Protein AF-A0A7C6KUW9-F1 (afdb_monomer)

Mean predicted aligned error: 9.8 Å

pLDDT: mean 92.86, std 5.26, range [52.75, 97.5]

Nearest PDB structures (foldseek):
  3ja6-assembly1_I  TM=8.830E-01  e=5.308E-09  Escherichia coli
  3ja6-assembly1_H  TM=8.093E-01  e=3.994E-08  Escherichia coli
  3g67-assembly1_A  TM=8.740E-01  e=1.241E-06  Thermotoga maritima
  3g6b-assembly1_A  TM=8.488E-01  e=3.694E-06  Thermotoga maritima
  3zx6-assembly1_A  TM=5.359E-01  e=2.288E-07  Archaeoglobus fulgidus DSM 4304

Secondary structure (DSSP, 8-state):
-HHHHHHHHHHHHHHHHHHHHHHHHHHHHHHHHHHHHHHHHHHHHHHHHHHHHHHHHHHHHHHHHHHHHHHHHHHHHHHHHHHHHHHHHHHHHHHHTGGGGHHHHHHHHHHHHHHHHHHHHHHHHHHHHHHHHHHHHHHHHHHHHHHHHHHHHHHHHHHHHHHHHHHHHHHHHHHHHHHHHHHHHHHHHHHHHHHHHHHHHHHHHHHHHHHHHHHHHHHHHHHHHHHHHHHHHHHHHHHHHHHHHHHHHHS--

Foldseek 3Di:
DVLVVLLVVLVVLLVVLVVLLVVLVVLLVVLVVLLVVLVVVVVVLVVVVVVLVVVVVVLVVVVVVLVVVLVVLVVQLVVLVVQLVVLVVQLVVLVVVPPVSVVSNVVSVVSNVVSVVSNVVSVVSVVVSVVVVVVSVVVVVVSVVVVVVSVVVVVVSVVSSVVSVVSNVVSVVSNVVSVVSNVVSVVSNVVSVVVVVVVVVVVVVVVVVVVVVVVVVVVVVVVVVVVVVVVVVVVVVVVVVVVVVVVVVVVPD

Radius of gyration: 61.59 Å; Cα contacts (8 Å, |Δi|>4): 114; chains: 1; bounding box: 142×28×181 Å

Sequence (253 aa):
QLMEQMAVTINQVASNANNVAQIASAASSMSEKGVETLEELNESIVQNNKSVANVSSALDVLINDAKQIGEFVDAVTNIAGQTNLLALNAAIEAARAGEQGRGFAVVADEVRKLAENSAEAAVQISNLLAKINKGVDDVLAEMAKTDEAVRLQGEAIKNTEAAFRDISQGIEKINQEIQEVSAAAQEMAASAEEVVKASENIATISQQTAAGTEEVSATAEEQTASVETIAQAAKSLAKLAEELNAAVNQFKL

Solvent-accessible surface area (backbone atoms only — not comparable to full-atom values): 12850 Å² total; per-residue (Å²): 105,74,67,58,52,47,54,53,49,37,52,48,52,38,52,49,33,52,53,52,47,51,52,39,52,53,49,44,55,52,38,54,52,52,48,54,55,48,51,56,49,51,53,50,48,55,54,47,54,52,50,54,52,52,52,51,55,52,47,54,50,50,53,52,51,52,51,53,52,50,56,52,36,53,51,48,33,51,49,19,53,51,45,27,54,52,18,49,54,44,29,52,52,16,60,70,52,45,86,83,15,53,71,52,28,55,53,18,52,51,47,25,50,52,17,51,53,46,33,51,51,31,52,54,50,51,55,49,48,54,52,50,53,51,54,49,54,55,49,54,56,52,47,55,53,48,53,54,51,53,53,52,49,54,53,52,48,53,55,48,52,52,50,42,51,53,48,47,54,51,38,53,51,50,49,52,54,36,52,51,52,40,50,51,30,53,51,52,50,55,53,48,54,52,51,52,54,52,52,54,49,51,51,53,52,51,52,53,49,51,53,51,51,52,53,52,50,54,51,53,51,54,50,50,55,48,50,54,52,51,52,52,51,52,53,50,51,51,50,51,51,51,51,50,52,56,56,55,55,75,71,60,128

Structure (mmCIF, N/CA/C/O backbone):
data_AF-A0A7C6KUW9-F1
#
_entry.id   AF-A0A7C6KUW9-F1
#
loop_
_atom_site.group_PDB
_atom_site.id
_atom_site.type_symbol
_atom_site.label_atom_id
_atom_site.label_alt_id
_atom_site.label_comp_id
_atom_site.label_asym_id
_atom_site.label_entity_id
_atom_site.label_seq_id
_atom_site.pdbx_PDB_ins_code
_atom_site.Cartn_x
_atom_site.Cartn_y
_atom_site.Cartn_z
_atom_site.occupan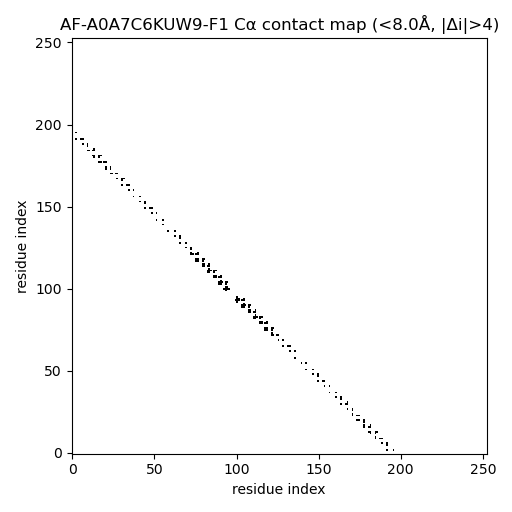cy
_atom_site.B_iso_or_equiv
_atom_site.auth_seq_id
_atom_site.auth_comp_id
_atom_site.auth_asym_id
_atom_site.auth_atom_id
_atom_site.pdbx_PDB_model_num
ATOM 1 N N . GLN A 1 1 ? -25.894 -14.147 41.499 1.00 66.88 1 GLN A N 1
ATOM 2 C CA . GLN A 1 1 ? -26.084 -14.633 40.112 1.00 66.88 1 GLN A CA 1
ATOM 3 C C . GLN A 1 1 ? -26.248 -13.504 39.096 1.00 66.88 1 GLN A C 1
ATOM 5 O O . GLN A 1 1 ? -25.270 -13.245 38.416 1.00 66.88 1 GLN A O 1
ATOM 10 N N . LEU A 1 2 ? -27.382 -12.789 38.992 1.00 78.06 2 LEU A N 1
ATOM 11 C CA . LEU A 1 2 ? -27.536 -11.735 37.961 1.00 78.06 2 LEU A CA 1
ATOM 12 C C . LEU A 1 2 ? -26.508 -10.590 38.088 1.00 78.06 2 LEU A C 1
ATOM 14 O O . LEU A 1 2 ? -25.923 -10.188 37.090 1.00 78.06 2 LEU A O 1
ATOM 18 N N . MET A 1 3 ? -26.225 -10.123 39.310 1.00 76.88 3 MET A N 1
ATOM 19 C CA . MET A 1 3 ? -25.233 -9.058 39.552 1.00 76.88 3 MET A CA 1
ATOM 20 C C . MET A 1 3 ? -23.791 -9.494 39.261 1.00 76.88 3 MET A C 1
ATOM 22 O O . MET A 1 3 ? -23.032 -8.758 38.642 1.00 76.88 3 MET A O 1
ATOM 26 N N . GLU A 1 4 ? -23.429 -10.721 39.640 1.00 77.31 4 GLU A N 1
ATOM 27 C CA . GLU A 1 4 ? -22.146 -11.341 39.269 1.00 77.31 4 GLU A CA 1
ATOM 28 C C . GLU A 1 4 ? -21.985 -11.430 37.751 1.00 77.31 4 GLU A C 1
ATOM 30 O O . GLU A 1 4 ? -20.939 -11.095 37.204 1.00 77.31 4 GLU A O 1
ATOM 35 N N . GLN A 1 5 ? -23.047 -11.837 37.058 1.00 86.19 5 GLN A N 1
ATOM 36 C CA . GLN A 1 5 ? -23.052 -11.953 35.607 1.00 86.19 5 GLN A CA 1
ATOM 37 C C . GLN A 1 5 ? -22.936 -10.579 34.926 1.00 86.19 5 GLN A C 1
ATOM 39 O O . GLN A 1 5 ? -22.265 -10.456 33.900 1.00 86.19 5 GLN A O 1
ATOM 44 N N . MET A 1 6 ? -23.518 -9.535 35.522 1.00 87.31 6 MET A N 1
ATOM 45 C CA . MET A 1 6 ? -23.373 -8.152 35.066 1.00 87.31 6 MET A CA 1
ATOM 46 C C . MET A 1 6 ? -21.929 -7.659 35.213 1.00 87.31 6 MET A C 1
ATOM 48 O O . MET A 1 6 ? -21.365 -7.156 34.245 1.00 87.31 6 MET A O 1
ATOM 52 N N . ALA A 1 7 ? -21.291 -7.893 36.364 1.00 84.94 7 ALA A N 1
ATOM 53 C CA . ALA A 1 7 ? -19.887 -7.539 36.586 1.00 84.94 7 ALA A CA 1
ATOM 54 C C . ALA A 1 7 ? -18.940 -8.256 35.605 1.00 84.94 7 ALA A C 1
ATOM 56 O O . ALA A 1 7 ? -18.039 -7.637 35.037 1.00 84.94 7 ALA A O 1
ATOM 57 N N . VAL A 1 8 ? -19.172 -9.548 35.343 1.00 89.88 8 VAL A N 1
ATOM 58 C CA . VAL A 1 8 ? -18.419 -10.310 34.329 1.00 89.88 8 VAL A CA 1
ATOM 59 C C . VAL A 1 8 ? -18.601 -9.701 32.938 1.00 89.88 8 VAL A C 1
ATOM 61 O O . VAL A 1 8 ? -17.625 -9.522 32.213 1.00 89.88 8 VAL A O 1
ATOM 64 N N . THR A 1 9 ? -19.832 -9.338 32.574 1.00 93.00 9 THR A N 1
ATOM 65 C CA . THR A 1 9 ? -20.132 -8.756 31.257 1.00 93.00 9 THR A CA 1
ATOM 66 C C . THR A 1 9 ? -19.481 -7.382 31.086 1.00 93.00 9 THR A C 1
ATOM 68 O O . THR A 1 9 ? -18.897 -7.116 30.039 1.00 93.00 9 THR A O 1
ATOM 71 N N . ILE A 1 10 ? -19.508 -6.532 32.115 1.00 92.44 10 ILE A N 1
ATOM 72 C CA . ILE A 1 10 ? -18.862 -5.210 32.096 1.00 92.44 10 ILE A CA 1
ATOM 73 C C . ILE A 1 10 ? -17.345 -5.346 31.923 1.00 92.44 10 ILE A C 1
ATOM 75 O O . ILE A 1 10 ? -16.758 -4.684 31.066 1.00 92.44 10 ILE A O 1
ATOM 79 N N . ASN A 1 11 ? -16.715 -6.264 32.663 1.00 89.25 11 ASN A N 1
ATOM 80 C CA . ASN A 1 11 ? -15.289 -6.556 32.502 1.00 89.25 11 ASN A CA 1
ATOM 81 C C . ASN A 1 11 ? -14.963 -7.078 31.096 1.00 89.25 11 ASN A C 1
ATOM 83 O O . ASN A 1 11 ? -13.941 -6.702 30.520 1.00 89.25 11 ASN A O 1
ATOM 87 N N . GLN A 1 12 ? -15.842 -7.898 30.513 1.00 94.06 12 GLN A N 1
ATOM 88 C CA . GLN A 1 12 ? -15.681 -8.367 29.139 1.00 94.06 12 GLN A CA 1
ATOM 89 C C . GLN A 1 12 ? -15.774 -7.216 28.128 1.00 94.06 12 GLN A C 1
ATOM 91 O O . GLN A 1 12 ? -14.972 -7.167 27.198 1.00 94.06 12 GLN A O 1
ATOM 96 N N . VAL A 1 13 ? -16.707 -6.274 28.308 1.00 94.94 13 VAL A N 1
ATOM 97 C CA . VAL A 1 13 ? -16.827 -5.078 27.454 1.00 94.94 13 VAL A CA 1
ATOM 98 C C . VAL A 1 13 ? -15.565 -4.220 27.545 1.00 94.94 13 VAL A C 1
ATOM 100 O O . VAL A 1 13 ? -15.007 -3.865 26.509 1.00 94.94 13 VAL A O 1
ATOM 103 N N . ALA A 1 14 ? -15.060 -3.958 28.753 1.00 90.81 14 ALA A N 1
ATOM 104 C CA . ALA A 1 14 ? -13.826 -3.196 28.952 1.00 90.81 14 ALA A CA 1
ATOM 105 C C . ALA A 1 14 ? -12.600 -3.895 28.333 1.00 90.81 14 ALA A C 1
ATOM 107 O O . ALA A 1 14 ? -11.779 -3.261 27.669 1.00 90.81 14 ALA A O 1
ATOM 108 N N . SER A 1 15 ? -12.492 -5.219 28.493 1.00 93.56 15 SER A N 1
ATOM 109 C CA . SER A 1 15 ? -11.424 -6.008 27.869 1.00 93.56 15 SER A CA 1
ATOM 110 C C . SER A 1 15 ? -11.510 -5.976 26.343 1.00 93.56 15 SER A C 1
ATOM 112 O O . SER A 1 15 ? -10.489 -5.790 25.681 1.00 93.56 15 SER A O 1
ATOM 114 N N . ASN A 1 16 ? -12.714 -6.103 25.780 1.00 94.94 16 ASN A N 1
ATOM 115 C CA . ASN A 1 16 ? -12.928 -6.006 24.341 1.00 94.94 16 ASN A CA 1
ATOM 116 C C . ASN A 1 16 ? -12.545 -4.616 23.822 1.00 94.94 16 ASN A C 1
ATOM 118 O O . ASN A 1 16 ? -11.826 -4.535 22.833 1.00 94.94 16 ASN A O 1
ATOM 122 N N . ALA A 1 17 ? -12.952 -3.541 24.502 1.00 94.31 17 ALA A N 1
ATOM 123 C CA . ALA A 1 17 ? -12.588 -2.173 24.137 1.00 94.31 17 ALA A CA 1
ATOM 124 C C . ALA A 1 17 ? -11.062 -1.988 24.080 1.00 94.31 17 ALA A C 1
ATOM 126 O O . ALA A 1 17 ? -10.539 -1.474 23.093 1.00 94.31 17 ALA A O 1
ATOM 127 N N . ASN A 1 18 ? -10.334 -2.505 25.076 1.00 92.31 18 ASN A N 1
ATOM 128 C CA . ASN A 1 18 ? -8.871 -2.465 25.091 1.00 92.31 18 ASN A CA 1
ATOM 129 C C . ASN A 1 18 ? -8.247 -3.261 23.927 1.00 92.31 18 ASN A C 1
ATOM 131 O O . ASN A 1 18 ? -7.318 -2.789 23.273 1.00 92.31 18 ASN A O 1
ATOM 135 N N . ASN A 1 19 ? -8.793 -4.439 23.604 1.00 95.81 19 ASN A N 1
ATOM 136 C CA . ASN A 1 19 ? -8.337 -5.225 22.453 1.00 95.81 19 ASN A CA 1
ATOM 137 C C . ASN A 1 19 ? -8.548 -4.473 21.130 1.00 95.81 19 ASN A C 1
ATOM 139 O O . ASN A 1 19 ? -7.648 -4.451 20.290 1.00 95.81 19 ASN A O 1
ATOM 143 N N . VAL A 1 20 ? -9.706 -3.826 20.939 1.00 96.00 20 VAL A N 1
ATOM 144 C CA . VAL A 1 20 ? -9.935 -3.003 19.741 1.00 96.00 20 VAL A CA 1
ATOM 145 C C . VAL A 1 20 ? -8.968 -1.814 19.717 1.00 96.00 20 VAL A C 1
ATOM 147 O O . VAL A 1 20 ? -8.443 -1.505 18.652 1.00 96.00 20 VAL A O 1
ATOM 150 N N . ALA A 1 21 ? -8.645 -1.206 20.866 1.00 93.69 21 ALA A N 1
ATOM 151 C CA . ALA A 1 21 ? -7.693 -0.091 20.941 1.00 93.69 21 ALA A CA 1
ATOM 152 C C . ALA A 1 21 ? -6.297 -0.503 20.451 1.00 93.69 21 ALA A C 1
ATOM 154 O O . ALA A 1 21 ? -5.653 0.210 19.681 1.00 93.69 21 ALA A O 1
ATOM 155 N N . GLN A 1 22 ? -5.841 -1.692 20.857 1.00 95.06 22 GLN A N 1
ATOM 156 C CA . GLN A 1 22 ? -4.567 -2.252 20.404 1.00 95.06 22 GLN A CA 1
ATOM 157 C C . GLN A 1 22 ? -4.568 -2.527 18.896 1.00 95.06 22 GLN A C 1
ATOM 159 O O . GLN A 1 22 ? -3.597 -2.201 18.213 1.00 95.06 22 GLN A O 1
ATOM 164 N N . ILE A 1 23 ? -5.660 -3.086 18.365 1.00 96.00 23 ILE A N 1
ATOM 165 C CA . ILE A 1 23 ? -5.814 -3.331 16.924 1.00 96.00 23 ILE A CA 1
ATOM 166 C C . ILE A 1 23 ? -5.817 -2.008 16.149 1.00 96.00 23 ILE A C 1
ATOM 168 O O . ILE A 1 23 ? -5.135 -1.901 15.132 1.00 96.00 23 ILE A O 1
ATOM 172 N N . ALA A 1 24 ? -6.534 -0.993 16.634 1.00 95.88 24 ALA A N 1
ATOM 173 C CA . ALA A 1 24 ? -6.585 0.333 16.027 1.00 95.88 24 ALA A CA 1
ATOM 174 C C . ALA A 1 24 ? -5.205 1.011 16.027 1.00 95.88 24 ALA A C 1
ATOM 176 O O . ALA A 1 24 ? -4.785 1.553 15.008 1.00 95.88 24 ALA A O 1
ATOM 177 N N . SER A 1 25 ? -4.449 0.910 17.124 1.00 93.75 25 SER A N 1
ATOM 178 C CA . SER A 1 25 ? -3.071 1.413 17.201 1.00 93.75 25 SER A CA 1
ATOM 179 C C . SER A 1 25 ? -2.137 0.706 16.209 1.00 93.75 25 SER A C 1
ATOM 181 O O . SER A 1 25 ? -1.395 1.368 15.482 1.00 93.75 25 SER A O 1
ATOM 183 N N . ALA A 1 26 ? -2.219 -0.625 16.104 1.00 96.00 26 ALA A N 1
ATOM 184 C CA . ALA A 1 26 ? -1.449 -1.385 15.121 1.00 96.00 26 ALA A CA 1
ATOM 185 C C . ALA A 1 26 ? -1.831 -1.016 13.675 1.00 96.00 26 ALA A C 1
ATOM 187 O O . ALA A 1 26 ? -0.955 -0.861 12.824 1.00 96.00 26 ALA A O 1
ATOM 188 N N . ALA A 1 27 ? -3.126 -0.830 13.402 1.00 95.75 27 ALA A N 1
ATOM 189 C CA . ALA A 1 27 ? -3.614 -0.366 12.108 1.00 95.75 27 ALA A CA 1
ATOM 190 C C . ALA A 1 27 ? -3.107 1.048 11.781 1.00 95.75 27 ALA A C 1
ATOM 192 O O . ALA A 1 27 ? -2.735 1.298 10.637 1.00 95.75 27 ALA A O 1
ATOM 193 N N . SER A 1 28 ? -3.024 1.944 12.774 1.00 95.00 28 SER A N 1
ATOM 194 C CA . SER A 1 28 ? -2.478 3.300 12.607 1.00 95.00 28 SER A CA 1
ATOM 195 C C . SER A 1 28 ? -1.023 3.250 12.160 1.00 95.00 28 SER A C 1
ATOM 197 O O . SER A 1 28 ? -0.666 3.850 11.152 1.00 95.00 28 SER A O 1
ATOM 199 N N . SER A 1 29 ? -0.198 2.460 12.854 1.00 95.50 29 SER A N 1
ATOM 200 C CA . SER A 1 29 ? 1.217 2.294 12.507 1.00 95.50 29 SER A CA 1
ATOM 201 C C . SER A 1 29 ? 1.404 1.667 11.120 1.00 95.50 29 SER A C 1
ATOM 203 O O . SER A 1 29 ? 2.292 2.066 10.368 1.00 95.50 29 SER A O 1
ATOM 205 N N . MET A 1 30 ? 0.544 0.715 10.742 1.00 95.00 30 MET A N 1
ATOM 206 C CA . MET A 1 30 ? 0.555 0.139 9.395 1.00 95.00 30 MET A CA 1
ATOM 207 C C . MET A 1 30 ? 0.168 1.172 8.327 1.00 95.00 30 MET A C 1
ATOM 209 O O . MET A 1 30 ? 0.765 1.185 7.254 1.00 95.00 30 MET A O 1
ATOM 213 N N . SER A 1 31 ? -0.810 2.035 8.621 1.00 95.12 31 SER A N 1
ATOM 214 C CA . SER A 1 31 ? -1.240 3.123 7.736 1.00 95.12 31 SER A CA 1
ATOM 215 C C . SER A 1 31 ? -0.117 4.140 7.521 1.00 95.12 31 SER A C 1
ATOM 217 O O . SER A 1 31 ? 0.205 4.464 6.382 1.00 95.12 31 SER A O 1
ATOM 219 N N . GLU A 1 32 ? 0.549 4.567 8.599 1.00 93.06 32 GLU A N 1
ATOM 220 C CA . GLU A 1 32 ? 1.713 5.466 8.548 1.00 93.06 32 GLU A CA 1
ATOM 221 C C . GLU A 1 32 ? 2.845 4.884 7.701 1.00 93.06 32 GLU A C 1
ATOM 223 O O . GLU A 1 32 ? 3.353 5.552 6.803 1.00 93.06 32 GLU A O 1
ATOM 228 N N . LYS A 1 33 ? 3.183 3.609 7.918 1.00 95.06 33 LYS A N 1
ATOM 229 C CA . LYS A 1 33 ? 4.183 2.917 7.100 1.00 95.06 33 LYS A CA 1
ATOM 230 C C . LYS A 1 33 ? 3.753 2.808 5.634 1.00 95.06 33 LYS A C 1
ATOM 232 O O . LYS A 1 33 ? 4.585 2.900 4.738 1.00 95.06 33 LYS A O 1
ATOM 237 N N . GLY A 1 34 ? 2.458 2.623 5.378 1.00 95.00 34 GLY A N 1
ATOM 238 C CA . GLY A 1 34 ? 1.893 2.657 4.030 1.00 95.00 34 GLY A CA 1
ATOM 239 C C . GLY A 1 34 ? 2.139 3.998 3.339 1.00 95.00 34 GLY A C 1
ATOM 240 O O . GLY A 1 34 ? 2.607 4.018 2.202 1.00 95.00 34 GLY A O 1
ATOM 241 N N . VAL A 1 35 ? 1.908 5.110 4.040 1.00 93.50 35 VAL A N 1
ATOM 242 C CA . VAL A 1 35 ? 2.186 6.463 3.530 1.00 93.50 35 VAL A CA 1
ATOM 243 C C . VAL A 1 35 ? 3.679 6.662 3.255 1.00 93.50 35 VAL A C 1
ATOM 245 O O . VAL A 1 35 ? 4.021 7.095 2.160 1.00 93.50 35 VAL A O 1
ATOM 248 N N . GLU A 1 36 ? 4.564 6.263 4.172 1.00 94.62 36 GLU A N 1
ATOM 249 C CA . GLU A 1 36 ? 6.024 6.336 3.975 1.00 94.62 36 GLU A CA 1
ATOM 250 C C . GLU A 1 36 ? 6.462 5.586 2.702 1.00 94.62 36 GLU A C 1
ATOM 252 O O . GLU A 1 36 ? 7.170 6.129 1.856 1.00 94.62 36 GLU A O 1
ATOM 257 N N . THR A 1 37 ? 5.954 4.367 2.484 1.00 94.88 37 THR A N 1
ATOM 258 C CA . THR A 1 37 ? 6.275 3.608 1.260 1.00 94.88 37 THR A CA 1
ATOM 259 C C . THR A 1 37 ? 5.739 4.255 -0.021 1.00 94.88 37 THR A C 1
ATOM 261 O O . THR A 1 37 ? 6.316 4.071 -1.094 1.00 94.88 37 THR A O 1
ATOM 264 N N . LEU A 1 38 ? 4.644 5.022 0.056 1.00 94.44 38 LEU A N 1
ATOM 265 C CA . LEU A 1 38 ? 4.135 5.785 -1.087 1.00 94.44 38 LEU A CA 1
ATOM 266 C C . LEU A 1 38 ? 5.009 7.004 -1.392 1.00 94.44 38 LEU A C 1
ATOM 268 O O . LEU A 1 38 ? 5.169 7.340 -2.567 1.00 94.44 38 LEU A O 1
ATOM 272 N N . GLU A 1 39 ? 5.594 7.637 -0.376 1.00 92.00 39 GLU A N 1
ATOM 273 C CA . GLU A 1 39 ? 6.559 8.725 -0.559 1.00 92.00 39 GLU A CA 1
ATOM 274 C C . GLU A 1 39 ? 7.814 8.222 -1.287 1.00 92.00 39 GLU A C 1
ATOM 276 O O . GLU A 1 39 ? 8.188 8.790 -2.317 1.00 92.00 39 GLU A O 1
ATOM 281 N N . GLU A 1 40 ? 8.386 7.091 -0.857 1.00 94.62 40 GLU A N 1
ATOM 282 C CA . GLU A 1 40 ? 9.514 6.433 -1.543 1.00 94.62 40 GLU A CA 1
ATOM 283 C C . GLU A 1 40 ? 9.179 6.068 -3.001 1.00 94.62 40 GLU A C 1
ATOM 285 O O . GLU A 1 40 ? 9.993 6.214 -3.926 1.00 94.62 40 GLU A O 1
ATOM 290 N N . LEU A 1 41 ? 7.952 5.596 -3.240 1.00 93.94 41 LEU A N 1
ATOM 291 C CA . LEU A 1 41 ? 7.491 5.258 -4.582 1.00 93.94 41 LEU A CA 1
ATOM 292 C C . LEU A 1 41 ? 7.329 6.511 -5.457 1.00 93.94 41 LEU A C 1
ATOM 294 O O . LEU A 1 41 ? 7.662 6.483 -6.645 1.00 93.94 41 LEU A O 1
ATOM 298 N N . ASN A 1 42 ? 6.868 7.622 -4.884 1.00 91.62 42 ASN A N 1
ATOM 299 C CA . ASN A 1 42 ? 6.765 8.898 -5.582 1.00 91.62 42 ASN A CA 1
ATOM 300 C C . ASN A 1 42 ? 8.152 9.445 -5.965 1.00 91.62 42 ASN A C 1
ATOM 302 O O . ASN A 1 42 ? 8.347 9.892 -7.098 1.00 91.62 42 ASN A O 1
ATOM 306 N N . GLU A 1 43 ? 9.148 9.336 -5.080 1.00 93.56 43 GLU A N 1
ATOM 307 C CA . GLU A 1 43 ? 10.545 9.654 -5.411 1.00 93.56 43 GLU A CA 1
ATOM 308 C C . GLU A 1 43 ? 11.074 8.780 -6.557 1.00 93.56 43 GLU A C 1
ATOM 310 O O . GLU A 1 43 ? 11.701 9.278 -7.500 1.00 93.56 43 GLU A O 1
ATOM 315 N N . SER A 1 44 ? 10.757 7.483 -6.528 1.00 93.38 44 SER A N 1
ATOM 316 C CA . SER A 1 44 ? 11.128 6.541 -7.588 1.00 93.38 44 SER A CA 1
ATOM 317 C C . SER A 1 44 ? 10.509 6.915 -8.939 1.00 93.38 44 SER A C 1
ATOM 319 O O . SER A 1 44 ? 11.186 6.835 -9.965 1.00 93.38 44 SER A O 1
ATOM 321 N N . ILE A 1 45 ? 9.260 7.393 -8.961 1.00 92.06 45 ILE A N 1
ATOM 322 C CA . ILE A 1 45 ? 8.615 7.920 -10.175 1.00 92.06 45 ILE A CA 1
ATOM 323 C C . ILE A 1 45 ? 9.337 9.158 -10.701 1.00 92.06 45 ILE A C 1
ATOM 325 O O . ILE A 1 45 ? 9.595 9.254 -11.902 1.00 92.06 45 ILE A O 1
ATOM 329 N N . VAL A 1 46 ? 9.684 10.105 -9.827 1.00 91.88 46 VAL A N 1
ATOM 330 C CA . VAL A 1 46 ? 10.421 11.316 -10.224 1.00 91.88 46 VAL A CA 1
ATOM 331 C C . VAL A 1 46 ? 11.759 10.938 -10.861 1.00 91.88 46 VAL A C 1
ATOM 333 O O . VAL A 1 46 ? 12.126 11.471 -11.914 1.00 91.88 46 VAL A O 1
ATOM 336 N N . GLN A 1 47 ? 12.463 9.971 -10.277 1.00 93.75 47 GLN A N 1
ATOM 337 C CA . GLN A 1 47 ? 13.721 9.471 -10.820 1.00 93.75 47 GLN A CA 1
ATOM 338 C C . GLN A 1 47 ? 13.534 8.710 -12.143 1.00 93.75 47 GLN A C 1
ATOM 340 O O . GLN A 1 47 ? 14.374 8.821 -13.045 1.00 93.75 47 GLN A O 1
ATOM 345 N N . ASN A 1 48 ? 12.431 7.975 -12.297 1.00 91.75 48 ASN A N 1
ATOM 346 C CA . ASN A 1 48 ? 12.094 7.292 -13.543 1.00 91.75 48 ASN A CA 1
ATOM 347 C C . ASN A 1 48 ? 11.824 8.302 -14.671 1.00 91.75 48 ASN A C 1
ATOM 349 O O . ASN A 1 48 ? 12.459 8.226 -15.719 1.00 91.75 48 ASN A O 1
ATOM 353 N N . ASN A 1 49 ? 11.017 9.336 -14.413 1.00 90.25 49 ASN A N 1
ATOM 354 C CA . ASN A 1 49 ? 10.780 10.434 -15.359 1.00 90.25 49 ASN A CA 1
ATOM 355 C C . ASN A 1 49 ? 12.085 11.100 -15.815 1.00 90.25 49 ASN A C 1
ATOM 357 O O . ASN A 1 49 ? 12.291 11.351 -17.002 1.00 90.25 49 ASN A O 1
ATOM 361 N N . LYS A 1 50 ? 13.014 11.339 -14.882 1.00 92.69 50 LYS A N 1
ATOM 362 C CA . LYS A 1 50 ? 14.340 11.875 -15.212 1.00 92.69 50 LYS A CA 1
ATOM 363 C C . LYS A 1 50 ? 15.149 10.919 -16.093 1.00 92.69 50 LYS A C 1
ATOM 365 O O . LYS A 1 50 ? 15.848 11.362 -17.001 1.00 92.69 50 LYS A O 1
ATOM 370 N N . SER A 1 51 ? 15.060 9.618 -15.836 1.00 92.19 51 SER A N 1
ATOM 371 C CA . SER A 1 51 ? 15.749 8.594 -16.626 1.00 92.19 51 SER A CA 1
ATOM 372 C C . SER A 1 51 ? 15.189 8.516 -18.046 1.00 92.19 51 SER A C 1
ATOM 374 O O . SER A 1 51 ? 15.967 8.527 -18.996 1.00 92.19 51 SER A O 1
ATOM 376 N N . VAL A 1 52 ? 13.862 8.543 -18.201 1.00 90.25 52 VAL A N 1
ATOM 377 C CA . VAL A 1 52 ? 13.183 8.623 -19.505 1.00 90.25 52 VAL A CA 1
ATOM 378 C C . VAL A 1 52 ? 13.624 9.879 -20.263 1.00 90.25 52 VAL A C 1
ATOM 380 O O . VAL A 1 52 ? 14.055 9.779 -21.409 1.00 90.25 52 VAL A O 1
ATOM 383 N N . ALA A 1 53 ? 13.635 11.048 -19.617 1.00 90.69 53 ALA A N 1
ATOM 384 C CA . ALA A 1 53 ? 14.096 12.289 -20.243 1.00 90.69 53 ALA A CA 1
ATOM 385 C C . ALA A 1 53 ? 15.560 12.211 -20.722 1.00 90.69 53 ALA A C 1
ATOM 387 O O . ALA A 1 53 ? 15.883 12.657 -21.825 1.00 90.69 53 ALA A O 1
ATOM 388 N N . ASN A 1 54 ? 16.446 11.597 -19.930 1.00 93.75 54 ASN A N 1
ATOM 389 C CA . ASN A 1 54 ? 17.846 11.401 -20.313 1.00 93.75 54 ASN A CA 1
ATOM 390 C C . ASN A 1 54 ? 17.992 10.475 -21.529 1.00 93.75 54 ASN A C 1
ATOM 392 O O . ASN A 1 54 ? 18.793 10.764 -22.418 1.00 93.75 54 ASN A O 1
ATOM 396 N N . VAL A 1 55 ? 17.225 9.379 -21.585 1.00 93.81 55 VAL A N 1
ATOM 397 C CA . VAL A 1 55 ? 17.225 8.475 -22.748 1.00 93.81 55 VAL A CA 1
ATOM 398 C C . VAL A 1 55 ? 16.729 9.214 -23.990 1.00 93.81 55 VAL A C 1
ATOM 400 O O . VAL A 1 55 ? 17.348 9.092 -25.043 1.00 93.81 55 VAL A O 1
ATOM 403 N N . SER A 1 56 ? 15.691 10.046 -23.862 1.00 91.44 56 SER A N 1
ATOM 404 C CA . SER A 1 56 ? 15.154 10.833 -24.981 1.00 91.44 56 SER A CA 1
ATOM 405 C C . SER A 1 56 ? 16.221 11.764 -25.546 1.00 91.44 56 SER A C 1
ATOM 407 O O . SER A 1 56 ? 16.463 11.776 -26.748 1.00 91.44 56 SER A O 1
ATOM 409 N N . SER A 1 57 ? 16.929 12.482 -24.669 1.00 93.50 57 SER A N 1
ATOM 410 C CA . SER A 1 57 ? 18.011 13.375 -25.084 1.00 93.50 57 SER A CA 1
ATOM 411 C C . SER A 1 57 ? 19.170 12.623 -25.750 1.00 93.50 57 SER A C 1
ATOM 413 O O . SER A 1 57 ? 19.753 13.131 -26.706 1.00 93.50 57 SER A O 1
ATOM 415 N N . ALA A 1 58 ? 19.507 11.419 -25.279 1.00 94.81 58 ALA A N 1
ATOM 416 C CA . ALA A 1 58 ? 20.541 10.595 -25.902 1.00 94.81 58 ALA A CA 1
ATOM 417 C C . ALA A 1 58 ? 20.126 10.102 -27.300 1.00 94.81 58 ALA A C 1
ATOM 419 O O . ALA A 1 58 ? 20.958 10.060 -28.208 1.00 94.81 58 ALA A O 1
ATOM 420 N N . LEU A 1 59 ? 18.846 9.767 -27.492 1.00 94.25 59 LEU 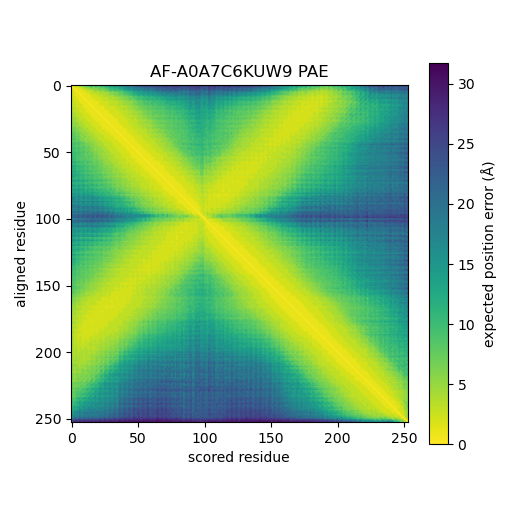A N 1
ATOM 421 C CA . LEU A 1 59 ? 18.308 9.400 -28.803 1.00 94.25 59 LEU A CA 1
ATOM 422 C C . LEU A 1 59 ? 18.308 10.586 -29.768 1.00 94.25 59 LEU A C 1
ATOM 424 O O . LEU A 1 59 ? 18.694 10.407 -30.918 1.00 94.25 59 LEU A O 1
ATOM 428 N N . ASP A 1 60 ? 17.977 11.794 -29.308 1.00 92.44 60 ASP A N 1
ATOM 429 C CA . ASP A 1 60 ? 18.051 13.000 -30.144 1.00 92.44 60 ASP A CA 1
ATOM 430 C C . ASP A 1 60 ? 19.472 13.241 -30.675 1.00 92.44 60 ASP A C 1
ATOM 432 O O . ASP A 1 60 ? 19.662 13.594 -31.842 1.00 92.44 60 ASP A O 1
ATOM 436 N N . VAL A 1 61 ? 20.494 13.021 -29.841 1.00 95.19 61 VAL A N 1
ATOM 437 C CA . VAL A 1 61 ? 21.898 13.084 -30.278 1.00 95.19 61 VAL A CA 1
ATOM 438 C C . VAL A 1 61 ? 22.181 12.004 -31.323 1.00 95.19 61 VAL A C 1
ATOM 440 O O . VAL A 1 61 ? 22.705 12.318 -32.389 1.00 95.19 61 VAL A O 1
ATOM 443 N N . LEU A 1 62 ? 21.762 10.760 -31.076 1.00 94.62 62 LEU A N 1
ATOM 444 C CA . LEU A 1 62 ? 21.974 9.646 -32.003 1.00 94.62 62 LEU A CA 1
ATOM 445 C C . LEU A 1 62 ? 21.298 9.867 -33.368 1.00 94.62 62 LEU A C 1
ATOM 447 O O . LEU A 1 62 ? 21.880 9.528 -34.397 1.00 94.62 62 LEU A O 1
ATOM 451 N N . ILE A 1 63 ? 20.102 10.461 -33.394 1.00 93.12 63 ILE A N 1
ATOM 452 C CA . ILE A 1 63 ? 19.391 10.830 -34.630 1.00 93.12 63 ILE A CA 1
ATOM 453 C C . ILE A 1 63 ? 20.206 11.849 -35.427 1.00 93.12 63 ILE A C 1
ATOM 455 O O . ILE A 1 63 ? 20.362 11.717 -36.644 1.00 93.12 63 ILE A O 1
ATOM 459 N N . ASN A 1 64 ? 20.743 12.864 -34.749 1.00 94.19 64 ASN A N 1
ATOM 460 C CA . ASN A 1 64 ? 21.562 13.886 -35.392 1.00 94.19 64 ASN A CA 1
ATOM 461 C C . ASN A 1 64 ? 22.879 13.309 -35.927 1.00 94.19 64 ASN A C 1
ATOM 463 O O . ASN A 1 64 ? 23.251 13.613 -37.062 1.00 94.19 64 ASN A O 1
ATOM 467 N N . ASP A 1 65 ? 23.539 12.436 -35.166 1.00 94.19 65 ASP A N 1
ATOM 468 C CA . ASP A 1 65 ? 24.761 11.755 -35.601 1.00 94.19 65 ASP A CA 1
ATOM 469 C C . ASP A 1 65 ? 24.488 10.847 -36.810 1.00 94.19 65 ASP A C 1
ATOM 471 O O . ASP A 1 65 ? 25.203 10.908 -37.811 1.00 94.19 65 ASP A O 1
ATOM 475 N N . ALA A 1 66 ? 23.412 10.054 -36.778 1.00 93.56 66 ALA A N 1
ATOM 476 C CA . ALA A 1 66 ? 23.009 9.204 -37.899 1.00 93.56 66 ALA A CA 1
ATOM 477 C C . ALA A 1 66 ? 22.720 10.024 -39.166 1.00 93.56 66 ALA A C 1
ATOM 479 O O . ALA A 1 66 ? 23.100 9.618 -40.268 1.00 93.56 66 ALA A O 1
ATOM 480 N N . LYS A 1 67 ? 22.105 11.204 -39.015 1.00 93.19 67 LYS A N 1
ATOM 481 C CA . LYS A 1 67 ? 21.875 12.141 -40.120 1.00 93.19 67 LYS A CA 1
ATOM 482 C C . LYS A 1 67 ? 23.187 12.670 -40.705 1.00 93.19 67 LYS A C 1
ATOM 484 O O . LYS A 1 67 ? 23.347 12.640 -41.922 1.00 93.19 67 LYS A O 1
ATOM 489 N N . GLN A 1 68 ? 24.131 13.098 -39.865 1.00 95.44 68 GLN A N 1
ATOM 490 C CA . GLN A 1 68 ? 25.448 13.561 -40.323 1.00 95.44 68 GLN A CA 1
ATOM 491 C C . GLN A 1 68 ? 26.226 12.454 -41.047 1.00 95.44 68 GLN A C 1
ATOM 493 O O . GLN A 1 68 ? 26.831 12.699 -42.090 1.00 95.44 68 GLN A O 1
ATOM 498 N N . ILE A 1 69 ? 26.176 11.216 -40.544 1.00 94.75 69 ILE A N 1
ATOM 499 C CA . ILE A 1 69 ? 26.791 10.070 -41.230 1.00 94.75 69 ILE A CA 1
ATOM 500 C C . ILE A 1 69 ? 26.116 9.839 -42.587 1.00 94.75 69 ILE A C 1
ATOM 502 O O . ILE A 1 69 ? 26.814 9.577 -43.564 1.00 94.75 69 ILE A O 1
ATOM 506 N N . GLY A 1 70 ? 24.791 9.989 -42.679 1.00 94.62 70 GLY A N 1
ATOM 507 C CA . GLY A 1 70 ? 24.064 9.946 -43.951 1.00 94.62 70 GLY A CA 1
ATOM 508 C C . GLY A 1 70 ? 24.601 10.949 -44.976 1.00 94.62 70 GLY A C 1
ATOM 509 O O . GLY A 1 70 ? 24.915 10.564 -46.100 1.00 94.62 70 GLY A O 1
ATOM 510 N N . GLU A 1 71 ? 24.816 12.202 -44.567 1.00 95.69 71 GLU A N 1
ATOM 511 C CA . GLU A 1 71 ? 25.398 13.245 -45.427 1.00 95.69 71 GLU A CA 1
ATOM 512 C C . GLU A 1 71 ? 26.816 12.875 -45.911 1.00 95.69 71 GLU A C 1
ATOM 514 O O . GLU A 1 71 ? 27.159 13.089 -47.079 1.00 95.69 71 GLU A O 1
ATOM 519 N N . PHE A 1 72 ? 27.640 12.259 -45.054 1.00 94.50 72 PHE A N 1
ATOM 520 C CA . PHE A 1 72 ? 28.961 11.762 -45.455 1.00 94.50 72 PHE A CA 1
ATOM 521 C C . PHE A 1 72 ? 28.884 10.586 -46.432 1.00 94.50 72 PHE A C 1
ATOM 523 O O . PHE A 1 72 ? 29.665 10.531 -47.383 1.00 94.50 72 PHE A O 1
ATOM 530 N N . VAL A 1 73 ? 27.951 9.655 -46.229 1.00 96.00 73 VAL A N 1
ATOM 531 C CA . VAL A 1 73 ? 27.737 8.511 -47.127 1.00 96.00 73 VAL A CA 1
ATOM 532 C C . VAL A 1 73 ? 27.305 8.984 -48.515 1.00 96.00 73 VAL A C 1
ATOM 534 O O . VAL A 1 73 ? 27.828 8.487 -49.518 1.00 96.00 73 VAL A O 1
ATOM 537 N N . ASP A 1 74 ? 26.431 9.987 -48.591 1.00 93.88 74 ASP A N 1
ATOM 538 C CA . ASP A 1 74 ? 26.022 10.602 -49.857 1.00 93.88 74 ASP A CA 1
ATOM 539 C C . ASP A 1 74 ? 27.210 11.275 -50.561 1.00 9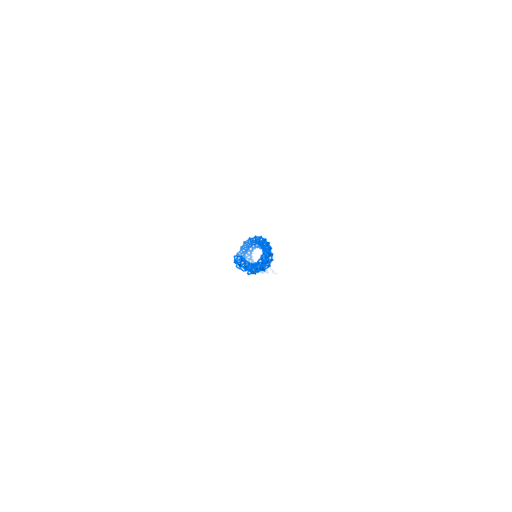3.88 74 ASP A C 1
ATOM 541 O O . ASP A 1 74 ? 27.419 11.095 -51.766 1.00 93.88 74 ASP A O 1
ATOM 545 N N . ALA A 1 75 ? 28.050 12.003 -49.817 1.00 95.94 75 ALA A N 1
ATOM 546 C CA . ALA A 1 75 ? 29.266 12.608 -50.357 1.00 95.94 75 ALA A CA 1
ATOM 547 C C . ALA A 1 75 ? 30.250 11.554 -50.898 1.00 95.94 75 ALA A C 1
ATOM 549 O O . ALA A 1 75 ? 30.753 11.700 -52.013 1.00 95.94 75 ALA A O 1
ATOM 550 N N . VAL A 1 76 ? 30.488 10.467 -50.156 1.00 94.69 76 VAL A N 1
ATOM 551 C CA . VAL A 1 76 ? 31.359 9.357 -50.584 1.00 94.69 76 VAL A CA 1
ATOM 552 C C . VAL A 1 76 ? 30.801 8.662 -51.824 1.00 94.69 76 VAL A C 1
ATOM 554 O O . VAL A 1 76 ? 31.559 8.380 -52.750 1.00 94.69 76 VAL A O 1
ATOM 557 N N . THR A 1 77 ? 29.486 8.444 -51.888 1.00 94.81 77 THR A N 1
ATOM 558 C CA . THR A 1 77 ? 28.817 7.851 -53.058 1.00 94.81 77 THR A CA 1
ATOM 559 C C . THR A 1 77 ? 29.012 8.721 -54.301 1.00 94.81 77 THR A C 1
ATOM 561 O O . THR A 1 77 ? 29.364 8.216 -55.370 1.00 94.81 77 THR A O 1
ATOM 564 N N . ASN A 1 78 ? 28.864 10.041 -54.158 1.00 95.06 78 ASN A N 1
ATOM 565 C CA . ASN A 1 78 ? 29.105 10.995 -55.240 1.00 95.06 78 ASN A CA 1
ATOM 566 C C . ASN A 1 78 ? 30.575 11.009 -55.688 1.00 95.06 78 ASN A C 1
ATOM 568 O O . ASN A 1 78 ? 30.845 10.989 -56.892 1.00 95.06 78 ASN A O 1
ATOM 572 N N . ILE A 1 79 ? 31.526 10.999 -54.745 1.00 95.38 79 ILE A N 1
ATOM 573 C CA . ILE A 1 79 ? 32.966 10.931 -55.044 1.00 95.38 79 ILE A CA 1
ATOM 574 C C . ILE A 1 79 ? 33.286 9.634 -55.788 1.00 95.38 79 ILE A C 1
ATOM 576 O O . ILE A 1 79 ? 33.907 9.686 -56.846 1.00 95.38 79 ILE A O 1
ATOM 580 N N . ALA A 1 80 ? 32.809 8.487 -55.300 1.00 95.56 80 ALA A N 1
ATOM 581 C CA . ALA A 1 80 ? 33.004 7.192 -55.944 1.00 95.56 80 ALA A CA 1
ATOM 582 C C . ALA A 1 80 ? 32.440 7.180 -57.376 1.00 95.56 80 ALA A C 1
ATOM 584 O O . ALA A 1 80 ? 33.121 6.745 -58.304 1.00 95.56 80 ALA A O 1
ATOM 585 N N . GLY A 1 81 ? 31.246 7.742 -57.594 1.00 94.75 81 GLY A N 1
ATOM 586 C CA . GLY A 1 81 ? 30.661 7.893 -58.929 1.00 94.75 81 GLY A CA 1
ATOM 587 C C . GLY A 1 81 ? 31.512 8.756 -59.871 1.00 94.75 81 GLY A C 1
ATOM 588 O O . GLY A 1 81 ? 31.750 8.376 -61.021 1.00 94.75 81 GLY A O 1
ATOM 589 N N . GLN A 1 82 ? 32.030 9.888 -59.386 1.00 95.69 82 GLN A N 1
ATOM 590 C CA . GLN A 1 82 ? 32.928 10.756 -60.157 1.00 95.69 82 GLN A CA 1
ATOM 591 C C . GLN A 1 82 ? 34.272 10.081 -60.455 1.00 95.69 82 GLN A C 1
ATOM 593 O O . GLN A 1 82 ? 34.751 10.147 -61.588 1.00 95.69 82 GLN A O 1
ATOM 598 N N . THR A 1 83 ? 34.871 9.401 -59.475 1.00 95.88 83 THR A N 1
ATOM 599 C CA . THR A 1 83 ? 36.117 8.644 -59.650 1.00 95.88 83 THR A CA 1
ATOM 600 C C . THR A 1 83 ? 35.934 7.512 -60.656 1.00 95.88 83 THR A C 1
ATOM 602 O O . THR A 1 83 ? 36.797 7.325 -61.511 1.00 95.88 83 THR A O 1
ATOM 605 N N . ASN A 1 84 ? 34.795 6.816 -60.627 1.00 94.44 84 ASN A N 1
ATOM 606 C CA . ASN A 1 84 ? 34.463 5.774 -61.596 1.00 94.44 84 ASN A CA 1
ATOM 607 C C . ASN A 1 84 ? 34.368 6.334 -63.028 1.00 94.44 84 ASN A C 1
ATOM 609 O O . ASN A 1 84 ? 34.945 5.768 -63.957 1.00 94.44 84 ASN A O 1
ATOM 613 N N . LEU A 1 85 ? 33.709 7.486 -63.211 1.00 94.81 85 LEU A N 1
ATOM 614 C CA . LEU A 1 85 ? 33.633 8.168 -64.511 1.00 94.81 85 LEU A CA 1
ATOM 615 C C . LEU A 1 85 ? 35.003 8.665 -65.000 1.00 94.81 85 LEU A C 1
ATOM 617 O O . LEU A 1 85 ? 35.322 8.533 -66.182 1.00 94.81 85 LEU A O 1
ATOM 621 N N . LEU A 1 86 ? 35.832 9.211 -64.106 1.00 95.12 86 LEU A N 1
ATOM 622 C CA . LEU A 1 86 ? 37.199 9.635 -64.426 1.00 95.12 86 LEU A CA 1
ATOM 623 C C . LEU A 1 86 ? 38.076 8.449 -64.842 1.00 95.12 86 LEU A C 1
ATOM 625 O O . LEU A 1 86 ? 38.786 8.536 -65.844 1.00 95.12 86 LEU A O 1
ATOM 629 N N . ALA A 1 87 ? 37.997 7.339 -64.107 1.00 95.31 87 ALA A N 1
ATOM 630 C CA . ALA A 1 87 ? 38.722 6.109 -64.403 1.00 95.31 87 ALA A CA 1
ATOM 631 C C . ALA A 1 87 ? 38.288 5.501 -65.744 1.00 95.31 87 ALA A C 1
ATOM 633 O O . ALA A 1 87 ? 39.134 5.094 -66.537 1.00 95.31 87 ALA A O 1
ATOM 634 N N . LEU A 1 88 ? 36.986 5.518 -66.047 1.00 92.75 88 LEU A N 1
ATOM 635 C CA . LEU A 1 88 ? 36.458 5.080 -67.338 1.00 92.75 88 LEU A CA 1
ATOM 636 C C . LEU A 1 88 ? 37.003 5.930 -68.494 1.00 92.75 88 LEU A C 1
ATOM 638 O O . LEU A 1 88 ? 37.473 5.384 -69.490 1.00 92.75 88 LEU A O 1
ATOM 642 N N . ASN A 1 89 ? 36.996 7.258 -68.352 1.00 92.50 89 ASN A N 1
ATOM 643 C CA . ASN A 1 89 ? 37.558 8.157 -69.362 1.00 92.50 89 ASN A CA 1
ATOM 644 C C . ASN A 1 89 ? 39.064 7.919 -69.563 1.00 92.50 89 ASN A C 1
ATOM 646 O O . ASN A 1 89 ? 39.537 7.897 -70.699 1.00 92.50 89 ASN A O 1
ATOM 650 N N . ALA A 1 90 ? 39.810 7.681 -68.479 1.00 92.56 90 ALA A N 1
ATOM 651 C CA . ALA A 1 90 ? 41.230 7.342 -68.545 1.00 92.56 90 ALA A CA 1
ATOM 652 C C . ALA A 1 90 ? 41.478 5.990 -69.237 1.00 92.56 90 ALA A C 1
ATOM 654 O O . ALA A 1 90 ? 42.399 5.882 -70.044 1.00 92.56 90 ALA A O 1
ATOM 655 N N . ALA A 1 91 ? 40.642 4.979 -68.981 1.00 91.81 91 ALA A N 1
ATOM 656 C CA . ALA A 1 91 ? 40.720 3.679 -69.646 1.00 91.81 91 ALA A CA 1
ATOM 657 C C . ALA A 1 91 ? 40.439 3.788 -71.157 1.00 91.81 91 ALA A C 1
ATOM 659 O O . ALA A 1 91 ? 41.143 3.174 -71.960 1.00 91.81 91 ALA A O 1
ATOM 660 N N . ILE A 1 92 ? 39.463 4.616 -71.555 1.00 89.56 92 ILE A N 1
ATOM 661 C CA . ILE A 1 92 ? 39.153 4.901 -72.966 1.00 89.56 92 ILE A CA 1
ATOM 662 C C . ILE A 1 92 ? 40.348 5.567 -73.660 1.00 89.56 92 ILE A C 1
ATOM 664 O O . ILE A 1 92 ? 40.756 5.131 -74.738 1.00 89.56 92 ILE A O 1
ATOM 668 N N . GLU A 1 93 ? 40.943 6.593 -73.048 1.00 91.88 93 GLU A N 1
ATOM 669 C CA . GLU A 1 93 ? 42.072 7.311 -73.653 1.00 91.88 93 GLU A CA 1
ATOM 670 C C . GLU A 1 93 ? 43.347 6.446 -73.688 1.00 91.88 93 GLU A C 1
ATOM 672 O O . GLU A 1 93 ? 44.091 6.462 -74.671 1.00 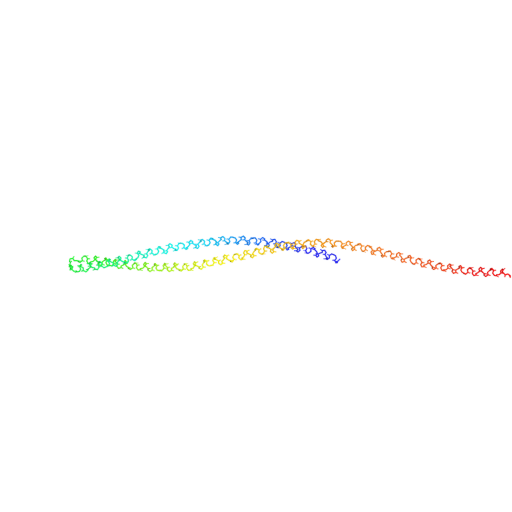91.88 93 GLU A O 1
ATOM 677 N N . ALA A 1 94 ? 43.557 5.600 -72.674 1.00 91.38 94 ALA A N 1
ATOM 678 C CA . ALA A 1 94 ? 44.632 4.611 -72.658 1.00 91.38 94 ALA A CA 1
ATOM 679 C C . ALA A 1 94 ? 44.478 3.564 -73.776 1.00 91.38 94 ALA A C 1
ATOM 681 O O . ALA A 1 94 ? 45.461 3.226 -74.436 1.00 91.38 94 ALA A O 1
ATOM 682 N N . ALA A 1 95 ? 43.253 3.097 -74.049 1.00 88.50 95 ALA A N 1
ATOM 683 C CA . ALA A 1 95 ? 42.969 2.218 -75.185 1.00 88.50 95 ALA A CA 1
ATOM 684 C C . ALA A 1 95 ? 43.226 2.918 -76.532 1.00 88.50 95 ALA A C 1
ATOM 686 O O . ALA A 1 95 ? 43.725 2.303 -77.477 1.00 88.50 95 ALA A O 1
ATOM 687 N N . ARG A 1 96 ? 42.945 4.225 -76.611 1.00 89.19 96 ARG A N 1
ATOM 688 C CA . ARG A 1 96 ? 43.171 5.057 -77.801 1.00 89.19 96 ARG A CA 1
ATOM 689 C C . ARG A 1 96 ? 44.656 5.268 -78.117 1.00 89.19 96 ARG A C 1
ATOM 691 O O . ARG A 1 96 ? 45.016 5.356 -79.288 1.00 89.19 96 ARG A O 1
ATOM 698 N N . ALA A 1 97 ? 45.514 5.297 -77.097 1.00 89.00 97 ALA A N 1
ATOM 699 C CA . ALA A 1 97 ? 46.971 5.401 -77.228 1.00 89.00 97 ALA A CA 1
ATOM 700 C C . ALA A 1 97 ? 47.670 4.083 -77.648 1.00 89.00 97 ALA A C 1
ATOM 702 O O . ALA A 1 97 ? 48.888 4.066 -77.854 1.00 89.00 97 ALA A O 1
ATOM 703 N N . GLY A 1 98 ? 46.930 2.975 -77.794 1.00 86.62 98 GLY A N 1
ATOM 704 C CA . GLY A 1 98 ? 47.458 1.690 -78.265 1.00 86.62 98 GLY A CA 1
ATOM 705 C C . GLY A 1 98 ? 48.506 1.078 -77.325 1.00 86.62 98 GLY A C 1
ATOM 706 O O . GLY A 1 98 ? 48.346 1.088 -76.106 1.00 86.62 98 GLY A O 1
ATOM 707 N N . GLU A 1 99 ? 49.604 0.545 -77.876 1.00 83.12 99 GLU A N 1
ATOM 708 C CA . GLU A 1 99 ? 50.672 -0.117 -77.094 1.00 83.12 99 GLU A CA 1
ATOM 709 C C . GLU A 1 99 ? 51.335 0.808 -76.053 1.00 83.12 99 GLU A C 1
ATOM 711 O O . GLU A 1 99 ? 51.772 0.335 -75.007 1.00 83.12 99 GLU A O 1
ATOM 716 N N . GLN A 1 100 ? 51.357 2.129 -76.280 1.00 82.38 100 GLN A N 1
ATOM 717 C CA . GLN A 1 100 ? 51.939 3.099 -75.337 1.00 82.38 100 GLN A CA 1
ATOM 718 C C . GLN A 1 100 ? 51.039 3.363 -74.113 1.00 82.38 100 GLN A C 1
ATOM 720 O O . GLN A 1 100 ? 51.522 3.811 -73.076 1.00 82.38 100 GLN A O 1
ATOM 725 N N . GLY A 1 101 ? 49.735 3.071 -74.206 1.00 87.31 101 GLY A N 1
ATOM 726 C CA . GLY A 1 101 ? 48.753 3.287 -73.136 1.00 87.31 101 GLY A CA 1
ATOM 727 C C . GLY A 1 101 ? 48.520 2.078 -72.226 1.00 87.31 101 GLY A C 1
ATOM 728 O O . GLY A 1 101 ? 47.805 2.187 -71.233 1.00 87.31 101 GLY A O 1
ATOM 729 N N . ARG A 1 102 ? 49.135 0.925 -72.519 1.00 85.81 102 ARG A N 1
ATOM 730 C CA . ARG A 1 102 ? 48.860 -0.356 -71.843 1.00 85.81 102 ARG A CA 1
ATOM 731 C C . ARG A 1 102 ? 49.033 -0.310 -70.321 1.00 85.81 102 ARG A C 1
ATOM 733 O O . ARG A 1 102 ? 48.197 -0.842 -69.600 1.00 85.81 102 ARG A O 1
ATOM 740 N N . GLY A 1 103 ? 50.086 0.348 -69.831 1.00 88.12 103 GLY A N 1
ATOM 741 C CA . GLY A 1 103 ? 50.324 0.513 -68.390 1.00 88.12 103 GLY A CA 1
ATOM 742 C C . GLY A 1 103 ? 49.288 1.416 -67.711 1.00 88.12 103 GLY A C 1
ATOM 743 O O . GLY A 1 103 ? 48.824 1.106 -66.617 1.00 88.12 103 GLY A O 1
ATOM 744 N N . PHE A 1 104 ? 48.866 2.490 -68.387 1.00 89.94 104 PHE A N 1
ATOM 745 C CA . PHE A 1 104 ? 47.820 3.391 -67.894 1.00 89.94 104 PHE A CA 1
ATOM 746 C C . PHE A 1 104 ? 46.437 2.735 -67.886 1.00 89.94 104 PHE A C 1
ATOM 748 O O . PHE A 1 104 ? 45.665 2.98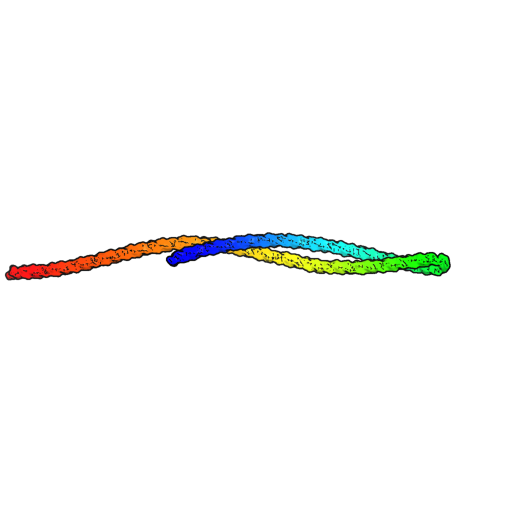6 -66.966 1.00 89.94 104 PHE A O 1
ATOM 755 N N . ALA A 1 105 ? 46.143 1.859 -68.852 1.00 91.25 105 ALA A N 1
ATOM 756 C CA . ALA A 1 105 ? 44.887 1.113 -68.897 1.00 91.25 105 ALA A CA 1
ATOM 757 C C . ALA A 1 105 ? 44.709 0.216 -67.659 1.00 91.25 105 ALA A C 1
ATOM 759 O O . ALA A 1 105 ? 43.632 0.199 -67.072 1.00 91.25 105 ALA A O 1
ATOM 760 N N . VAL A 1 106 ? 45.775 -0.464 -67.215 1.00 92.19 106 VAL A N 1
ATOM 761 C CA . VAL A 1 106 ? 45.740 -1.310 -66.006 1.00 92.19 106 VAL A CA 1
ATOM 762 C C . VAL A 1 106 ? 45.476 -0.477 -64.750 1.00 92.19 106 VAL A C 1
ATOM 764 O O . VAL A 1 106 ? 44.657 -0.859 -63.919 1.00 92.19 106 VAL A O 1
ATOM 767 N N . VAL A 1 107 ? 46.134 0.680 -64.618 1.00 94.25 107 VAL A N 1
ATOM 768 C CA . VAL A 1 107 ? 45.914 1.584 -63.476 1.00 94.25 107 VAL A CA 1
ATOM 769 C C . VAL A 1 107 ? 44.493 2.149 -63.492 1.00 94.25 107 VAL A C 1
ATOM 771 O O . VAL A 1 107 ? 43.845 2.192 -62.450 1.00 94.25 107 VAL A O 1
ATOM 774 N N . ALA A 1 108 ? 43.988 2.551 -64.660 1.00 94.38 108 ALA A N 1
ATOM 775 C CA . ALA A 1 108 ? 42.630 3.060 -64.804 1.00 94.38 108 ALA A CA 1
ATOM 776 C C . ALA A 1 108 ? 41.579 2.009 -64.406 1.00 94.38 108 ALA A C 1
ATOM 778 O O . ALA A 1 108 ? 40.649 2.336 -63.672 1.00 94.38 108 ALA A O 1
ATOM 779 N N . ASP A 1 109 ? 41.756 0.745 -64.803 1.00 93.31 109 ASP A N 1
ATOM 780 C CA . ASP A 1 109 ? 40.862 -0.346 -64.394 1.00 93.31 109 ASP A CA 1
ATOM 781 C C . ASP A 1 109 ? 40.916 -0.636 -62.886 1.00 93.31 109 ASP A C 1
ATOM 783 O O . ASP A 1 109 ? 39.883 -0.930 -62.280 1.00 93.31 109 ASP A O 1
ATOM 787 N N . GLU A 1 110 ? 42.086 -0.522 -62.252 1.00 95.75 110 GLU A N 1
ATOM 788 C CA . GLU A 1 110 ? 42.213 -0.713 -60.802 1.00 95.75 110 GLU A CA 1
ATOM 789 C C . GLU A 1 110 ? 41.545 0.428 -60.017 1.00 95.75 110 GLU A C 1
ATOM 791 O O . GLU A 1 110 ? 40.821 0.184 -59.051 1.00 95.75 110 GLU A O 1
ATOM 796 N N . VAL A 1 111 ? 41.697 1.679 -60.475 1.00 96.00 111 VAL A N 1
ATOM 797 C CA . VAL A 1 111 ? 40.990 2.839 -59.900 1.00 96.00 111 VAL A CA 1
ATOM 798 C C . VAL A 1 111 ? 39.477 2.699 -60.082 1.00 96.00 111 VAL A C 1
ATOM 800 O O . VAL A 1 111 ? 38.722 3.000 -59.156 1.00 96.00 111 VAL A O 1
ATOM 803 N N . ARG A 1 112 ? 39.026 2.197 -61.239 1.00 94.81 112 ARG A N 1
ATOM 804 C CA . ARG A 1 112 ? 37.609 1.918 -61.518 1.00 94.81 112 ARG A CA 1
ATOM 805 C C . ARG A 1 112 ? 37.037 0.911 -60.519 1.00 94.81 112 ARG A C 1
ATOM 807 O O . ARG A 1 112 ? 36.014 1.188 -59.899 1.00 94.81 112 ARG A O 1
ATOM 814 N N . LYS A 1 113 ? 37.735 -0.206 -60.286 1.00 94.88 113 LYS A N 1
ATOM 815 C CA . LYS A 1 113 ? 37.339 -1.205 -59.278 1.00 94.88 113 LYS A CA 1
ATOM 816 C C . LYS A 1 113 ? 37.317 -0.638 -57.861 1.00 94.88 113 LYS A C 1
ATOM 818 O O . LYS A 1 113 ? 36.390 -0.926 -57.111 1.00 94.88 113 LYS A O 1
ATOM 823 N N . LEU A 1 114 ? 38.304 0.179 -57.480 1.00 95.38 114 LEU A N 1
ATOM 824 C CA . LEU A 1 114 ? 38.305 0.849 -56.173 1.00 95.38 114 LEU A CA 1
ATOM 825 C C . LEU A 1 114 ? 37.080 1.755 -56.000 1.00 95.38 114 LEU A C 1
ATOM 827 O O . LEU A 1 114 ? 36.478 1.773 -54.925 1.00 95.38 114 LEU A O 1
ATOM 831 N N . ALA A 1 115 ? 36.703 2.485 -57.050 1.00 95.31 115 ALA A N 1
ATOM 832 C CA . ALA A 1 115 ? 35.527 3.342 -57.046 1.00 95.31 115 ALA A CA 1
ATOM 833 C C . ALA A 1 115 ? 34.223 2.530 -56.929 1.00 95.31 115 ALA A C 1
ATOM 835 O O . ALA A 1 115 ? 33.375 2.870 -56.107 1.00 95.31 115 ALA A O 1
ATOM 836 N N . GLU A 1 116 ? 34.088 1.425 -57.670 1.00 94.12 116 GLU A N 1
ATOM 837 C CA . GLU A 1 116 ? 32.942 0.505 -57.561 1.00 94.12 116 GLU A CA 1
ATOM 838 C C . GLU A 1 116 ? 32.822 -0.092 -56.150 1.00 94.12 116 GLU A C 1
ATOM 840 O O . GLU A 1 116 ? 31.758 -0.006 -55.536 1.00 94.12 116 GLU A O 1
ATOM 845 N N . ASN A 1 117 ? 33.927 -0.591 -55.587 1.00 94.94 117 ASN A N 1
ATOM 846 C CA . ASN A 1 117 ? 33.965 -1.117 -54.219 1.00 94.94 117 ASN A CA 1
ATOM 847 C C . ASN A 1 117 ? 33.616 -0.043 -53.173 1.00 94.94 117 ASN A C 1
ATOM 849 O O . ASN A 1 117 ? 32.964 -0.335 -52.172 1.00 94.94 117 ASN A O 1
ATOM 853 N N . SER A 1 118 ? 34.036 1.209 -53.394 1.00 95.44 118 SER A N 1
ATOM 854 C CA . SER A 1 118 ? 33.722 2.324 -52.486 1.00 95.44 118 SER A CA 1
ATOM 855 C C . SER A 1 118 ? 32.236 2.679 -52.526 1.00 95.44 118 SER A C 1
ATOM 857 O O . SER A 1 118 ? 31.638 2.932 -51.481 1.00 95.44 118 SER A O 1
ATOM 859 N N . ALA A 1 119 ? 31.622 2.655 -53.714 1.00 93.44 119 ALA A N 1
ATOM 860 C CA . ALA A 1 119 ? 30.184 2.848 -53.867 1.00 93.44 119 ALA A CA 1
ATOM 861 C C . ALA A 1 119 ? 29.390 1.708 -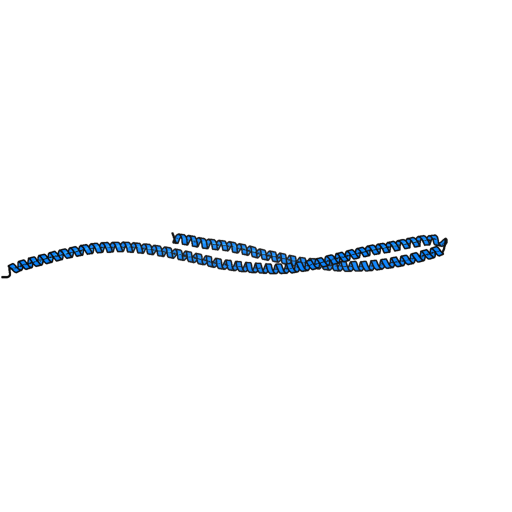53.208 1.00 93.44 119 ALA A C 1
ATOM 863 O O . ALA A 1 119 ? 28.411 1.962 -52.509 1.00 93.44 119 ALA A O 1
ATOM 864 N N . GLU A 1 120 ? 29.833 0.457 -53.368 1.00 95.44 120 GLU A N 1
ATOM 865 C CA . GLU A 1 120 ? 29.201 -0.691 -52.712 1.00 95.44 120 GLU A CA 1
ATOM 866 C C . GLU A 1 120 ? 29.282 -0.588 -51.180 1.00 95.44 120 GLU A C 1
ATOM 868 O O . GLU A 1 120 ? 28.273 -0.768 -50.491 1.00 95.44 120 GLU A O 1
ATOM 873 N N . ALA A 1 121 ? 30.446 -0.221 -50.637 1.00 95.25 121 ALA A N 1
ATOM 874 C CA . ALA A 1 121 ? 30.614 0.012 -49.204 1.00 95.25 121 ALA A CA 1
ATOM 875 C C . ALA A 1 121 ? 29.698 1.138 -48.692 1.00 95.25 121 ALA A C 1
ATOM 877 O O . ALA A 1 121 ? 29.064 0.988 -47.646 1.00 95.25 121 ALA A O 1
ATOM 878 N N . ALA A 1 122 ? 29.560 2.236 -49.443 1.00 94.56 122 ALA A N 1
ATOM 879 C CA . ALA A 1 122 ? 28.653 3.330 -49.096 1.00 94.56 122 ALA A CA 1
ATOM 880 C C . ALA A 1 122 ? 27.182 2.869 -49.041 1.00 94.56 122 ALA A C 1
ATOM 882 O O . ALA A 1 122 ? 26.467 3.196 -48.092 1.00 94.56 122 ALA A O 1
ATOM 883 N N . VAL A 1 123 ? 26.743 2.025 -49.984 1.00 94.44 123 VAL A N 1
ATOM 884 C CA . VAL A 1 123 ? 25.399 1.415 -49.965 1.00 94.44 123 VAL A CA 1
ATOM 885 C C . VAL A 1 123 ? 25.200 0.528 -48.731 1.00 94.44 123 VAL A C 1
ATOM 887 O O . VAL A 1 123 ? 24.142 0.571 -48.098 1.00 94.44 123 VAL A O 1
ATOM 890 N N . GLN A 1 124 ? 26.206 -0.261 -48.343 1.00 95.50 124 GLN A N 1
ATOM 891 C CA . GLN A 1 124 ? 26.131 -1.079 -47.127 1.00 95.50 124 GLN A CA 1
ATOM 892 C C . GLN A 1 124 ? 25.996 -0.219 -45.861 1.00 95.50 124 GLN A C 1
ATOM 894 O O . GLN A 1 124 ? 25.179 -0.546 -44.995 1.00 95.50 124 GLN A O 1
ATOM 899 N N . ILE A 1 125 ? 26.731 0.896 -45.770 1.00 95.19 125 ILE A N 1
ATOM 900 C CA . ILE A 1 125 ? 26.613 1.846 -44.652 1.00 95.19 125 ILE A CA 1
ATOM 901 C C . ILE A 1 125 ? 25.225 2.499 -44.645 1.00 95.19 125 ILE A C 1
ATOM 903 O O . ILE A 1 125 ? 24.596 2.565 -43.591 1.00 95.19 125 ILE A O 1
ATOM 907 N N . SER A 1 126 ? 24.697 2.906 -45.804 1.00 94.00 126 SER A N 1
ATOM 908 C CA . SER A 1 126 ? 23.342 3.471 -45.919 1.00 94.00 126 SER A CA 1
ATOM 909 C C . SER A 1 126 ? 22.266 2.498 -45.412 1.00 94.00 126 SER A C 1
ATOM 911 O O . SER A 1 126 ? 21.404 2.860 -44.609 1.00 94.00 126 SER A O 1
ATOM 913 N N . ASN A 1 127 ? 22.373 1.215 -45.776 1.00 94.81 127 ASN A N 1
ATOM 914 C CA . ASN A 1 127 ? 21.481 0.171 -45.265 1.00 94.81 127 ASN A CA 1
ATOM 915 C C . ASN A 1 127 ? 21.597 -0.019 -43.743 1.00 94.81 127 ASN A C 1
ATOM 917 O O . ASN A 1 127 ? 20.600 -0.311 -43.078 1.00 94.81 127 ASN A O 1
ATOM 921 N N . LEU A 1 128 ? 22.800 0.123 -43.177 1.00 94.94 128 LEU A N 1
ATOM 922 C CA . LEU A 1 128 ? 23.007 0.064 -41.730 1.00 94.94 128 LEU A CA 1
ATOM 923 C C . LEU A 1 128 ? 22.377 1.273 -41.026 1.00 94.94 128 LEU A C 1
ATOM 925 O O . LEU A 1 128 ? 21.696 1.086 -40.020 1.00 94.94 128 LEU A O 1
ATOM 929 N N . LEU A 1 129 ? 22.521 2.480 -41.581 1.00 94.94 129 LEU A N 1
ATOM 930 C CA . LEU A 1 129 ? 21.869 3.690 -41.069 1.00 94.94 129 LEU A CA 1
ATOM 931 C C . LEU A 1 129 ? 20.345 3.561 -41.071 1.00 94.94 129 LEU A C 1
ATOM 933 O O . LEU A 1 129 ? 19.705 3.890 -40.078 1.00 94.94 129 LEU A O 1
ATOM 937 N N . ALA A 1 130 ? 19.756 3.010 -42.136 1.00 93.12 130 ALA A N 1
ATOM 938 C CA . ALA A 1 130 ? 18.315 2.762 -42.190 1.00 93.12 130 ALA A CA 1
ATOM 939 C C . ALA A 1 130 ? 17.845 1.812 -41.072 1.00 93.12 130 ALA A C 1
ATOM 941 O O . ALA A 1 130 ? 16.793 2.028 -40.470 1.00 93.12 130 ALA A O 1
ATOM 942 N N . LYS A 1 131 ? 18.638 0.778 -40.751 1.00 95.44 131 LYS A N 1
ATOM 943 C CA . LYS A 1 131 ? 18.357 -0.118 -39.616 1.00 95.44 131 LYS A CA 1
ATOM 944 C C . LYS A 1 131 ? 18.491 0.591 -38.269 1.00 95.44 131 LYS A C 1
ATOM 946 O O . LYS A 1 131 ? 17.664 0.348 -37.398 1.00 95.44 131 LYS A O 1
ATOM 951 N N . ILE A 1 132 ? 19.503 1.446 -38.104 1.00 93.88 132 ILE A N 1
ATOM 952 C CA . ILE A 1 132 ? 19.699 2.242 -36.883 1.00 93.88 132 ILE A CA 1
ATOM 953 C C . ILE A 1 132 ? 18.509 3.179 -36.673 1.00 93.88 132 ILE A C 1
ATOM 955 O O . ILE A 1 132 ? 17.914 3.142 -35.603 1.00 93.88 132 ILE A O 1
ATOM 959 N N . ASN A 1 133 ? 18.110 3.937 -37.698 1.00 91.44 133 ASN A N 1
ATOM 960 C CA . ASN A 1 133 ? 16.968 4.853 -37.622 1.00 91.44 133 ASN A CA 1
ATOM 961 C C . ASN A 1 133 ? 15.678 4.120 -37.249 1.00 91.44 133 ASN A C 1
ATOM 963 O O . ASN A 1 133 ? 14.982 4.541 -36.334 1.00 91.44 133 ASN A O 1
ATOM 967 N N . LYS A 1 134 ? 15.413 2.963 -37.871 1.00 94.75 134 LYS A N 1
ATOM 968 C CA . LYS A 1 134 ? 14.269 2.132 -37.485 1.00 94.75 134 LYS A CA 1
ATOM 969 C C . LYS A 1 134 ? 14.337 1.701 -36.015 1.00 94.75 134 LYS A C 1
ATOM 971 O O . LYS A 1 134 ? 13.334 1.753 -35.318 1.00 94.75 134 LYS A O 1
ATOM 976 N N . GLY A 1 135 ? 15.513 1.279 -35.546 1.00 95.38 135 GLY A N 1
ATOM 977 C CA . GLY A 1 135 ? 15.707 0.915 -34.143 1.00 95.38 135 GLY A CA 1
ATOM 978 C C . GLY A 1 135 ? 15.460 2.087 -33.192 1.00 95.38 135 GLY A C 1
ATOM 979 O O . GLY A 1 135 ? 14.890 1.891 -32.125 1.00 95.38 135 GLY A O 1
ATOM 980 N N . VAL A 1 136 ? 15.837 3.305 -33.585 1.00 94.50 136 VAL A N 1
ATOM 981 C CA . VAL A 1 136 ? 15.540 4.522 -32.820 1.00 94.50 136 VAL A CA 1
ATOM 982 C C . VAL A 1 136 ? 14.039 4.803 -32.781 1.00 94.50 136 VAL A C 1
ATOM 984 O O . VAL A 1 136 ? 13.510 5.040 -31.697 1.00 94.50 136 VAL A O 1
ATOM 987 N N . ASP A 1 137 ? 13.345 4.719 -33.919 1.00 93.25 137 ASP A N 1
ATOM 988 C CA . ASP A 1 137 ? 11.890 4.908 -33.988 1.00 93.25 137 ASP A CA 1
ATOM 989 C C . ASP A 1 137 ? 11.147 3.908 -33.084 1.00 93.25 137 ASP A C 1
ATOM 991 O O . ASP A 1 137 ? 10.234 4.287 -32.344 1.00 93.25 137 ASP A O 1
ATOM 995 N N . ASP A 1 138 ? 11.576 2.641 -33.091 1.00 95.62 138 ASP A N 1
ATOM 996 C CA . ASP A 1 138 ? 11.015 1.591 -32.237 1.00 95.62 138 ASP A CA 1
ATOM 997 C C . ASP A 1 138 ? 11.221 1.914 -30.741 1.00 95.62 138 ASP A C 1
ATOM 999 O O . ASP A 1 138 ? 10.298 1.757 -29.935 1.00 95.62 138 ASP A O 1
ATOM 1003 N N . VAL A 1 139 ? 12.403 2.416 -30.355 1.00 95.56 139 VAL A N 1
ATOM 1004 C CA . VAL A 1 139 ? 12.683 2.828 -28.967 1.00 95.56 139 VAL A CA 1
ATOM 1005 C C . VAL A 1 139 ? 11.846 4.046 -28.571 1.00 95.56 139 VAL A C 1
ATOM 1007 O O . VAL A 1 139 ? 11.280 4.050 -27.480 1.00 95.56 139 VAL A O 1
ATOM 1010 N N . LEU A 1 140 ? 11.708 5.054 -29.439 1.00 92.50 140 LEU A N 1
ATOM 1011 C CA . LEU A 1 140 ? 10.876 6.235 -29.171 1.00 92.50 140 LEU A CA 1
ATOM 1012 C C . LEU A 1 140 ? 9.404 5.862 -28.949 1.00 92.50 140 LEU A C 1
ATOM 1014 O O . LEU A 1 140 ? 8.759 6.387 -28.039 1.00 92.50 140 LEU A O 1
ATOM 1018 N N . ALA A 1 141 ? 8.878 4.921 -29.735 1.00 93.69 141 ALA A N 1
ATOM 1019 C CA . ALA A 1 141 ? 7.521 4.416 -29.551 1.00 93.69 141 ALA A CA 1
ATOM 1020 C C . ALA A 1 141 ? 7.343 3.719 -28.190 1.00 93.69 141 ALA A C 1
ATOM 1022 O O . ALA A 1 141 ? 6.316 3.894 -27.531 1.00 93.69 141 ALA A O 1
ATOM 1023 N N . GLU A 1 142 ? 8.337 2.949 -27.744 1.00 94.62 142 GLU A N 1
ATOM 1024 C CA . GLU A 1 142 ? 8.292 2.278 -26.442 1.00 94.62 142 GLU A CA 1
ATOM 1025 C C . GLU A 1 142 ? 8.471 3.259 -25.273 1.00 94.62 142 GLU A C 1
ATOM 1027 O O . GLU A 1 142 ? 7.835 3.120 -24.224 1.00 94.62 142 GLU A O 1
ATOM 1032 N N . MET A 1 143 ? 9.264 4.312 -25.468 1.00 92.19 143 MET A N 1
ATOM 1033 C CA . MET A 1 143 ? 9.389 5.405 -24.507 1.00 92.19 143 MET A CA 1
ATOM 1034 C C . MET A 1 143 ? 8.079 6.163 -24.313 1.00 92.19 143 MET A C 1
ATOM 1036 O O . MET A 1 143 ? 7.729 6.458 -23.174 1.00 92.19 143 MET A O 1
ATOM 1040 N N . ALA A 1 144 ? 7.322 6.423 -25.382 1.00 90.69 144 ALA A N 1
ATOM 1041 C CA . ALA A 1 144 ? 6.014 7.070 -25.275 1.00 90.69 144 ALA A CA 1
ATOM 1042 C C . ALA A 1 144 ? 5.030 6.245 -24.424 1.00 90.69 144 ALA A C 1
ATOM 1044 O O . ALA A 1 144 ? 4.322 6.793 -23.582 1.00 90.69 144 ALA A O 1
ATOM 1045 N N . LYS A 1 145 ? 5.030 4.913 -24.582 1.00 93.94 145 LYS A N 1
ATOM 1046 C CA . LYS A 1 145 ? 4.236 4.019 -23.720 1.00 93.94 145 LYS A CA 1
ATOM 1047 C C . LYS A 1 145 ? 4.722 4.035 -22.273 1.00 93.94 145 LYS A C 1
ATOM 1049 O O . LYS A 1 145 ? 3.915 3.971 -21.351 1.00 93.94 145 LYS A O 1
ATOM 1054 N N . THR A 1 146 ? 6.038 4.100 -22.076 1.00 93.12 146 THR A N 1
ATOM 1055 C CA . THR A 1 146 ? 6.643 4.165 -20.740 1.00 93.12 146 THR A CA 1
ATOM 1056 C C . THR A 1 146 ? 6.244 5.455 -20.024 1.00 93.12 146 THR A C 1
ATOM 1058 O O . THR A 1 146 ? 5.854 5.400 -18.862 1.00 93.12 146 THR A O 1
ATOM 1061 N N . ASP A 1 147 ? 6.264 6.594 -20.718 1.00 90.44 147 ASP A N 1
ATOM 1062 C CA . ASP A 1 147 ? 5.820 7.888 -20.186 1.00 90.44 147 ASP A CA 1
ATOM 1063 C C . ASP A 1 147 ? 4.342 7.847 -19.758 1.00 90.44 147 ASP A C 1
ATOM 1065 O O . ASP A 1 147 ? 3.994 8.219 -18.633 1.00 90.44 147 ASP A O 1
ATOM 1069 N N . GLU A 1 148 ? 3.471 7.276 -20.598 1.00 92.88 148 GLU A N 1
ATOM 1070 C CA . GLU A 1 148 ? 2.062 7.074 -20.251 1.00 92.88 148 GLU A CA 1
ATOM 1071 C C . GLU A 1 148 ? 1.889 6.167 -19.021 1.00 92.88 148 GLU A C 1
ATOM 1073 O O . GLU A 1 148 ? 1.103 6.484 -18.122 1.00 92.88 148 GLU A O 1
ATOM 1078 N N . ALA A 1 149 ? 2.641 5.065 -18.942 1.00 93.25 149 ALA A N 1
ATOM 1079 C CA . ALA A 1 149 ? 2.595 4.146 -17.809 1.00 93.25 149 ALA A CA 1
ATOM 1080 C C . ALA A 1 149 ? 3.038 4.820 -16.501 1.00 93.25 149 ALA A C 1
ATOM 1082 O O . ALA A 1 149 ? 2.383 4.647 -15.471 1.00 93.25 149 ALA A O 1
ATOM 1083 N N . VAL A 1 150 ? 4.102 5.629 -16.537 1.00 92.19 150 VAL A N 1
ATOM 1084 C CA . VAL A 1 150 ? 4.583 6.382 -15.368 1.00 92.19 150 VAL A CA 1
ATOM 1085 C C . VAL A 1 150 ? 3.563 7.439 -14.937 1.00 92.19 150 VAL A C 1
ATOM 1087 O O . VAL A 1 150 ? 3.304 7.596 -13.741 1.00 92.19 150 VAL A O 1
ATOM 1090 N N . ARG A 1 151 ? 2.904 8.117 -15.885 1.00 90.38 151 ARG A N 1
ATOM 1091 C CA . ARG A 1 151 ? 1.814 9.059 -15.584 1.00 90.38 151 ARG A CA 1
ATOM 1092 C C . ARG A 1 151 ? 0.651 8.372 -14.862 1.00 90.38 151 ARG A C 1
ATOM 1094 O O . ARG A 1 151 ? 0.195 8.868 -13.832 1.00 90.38 151 ARG A O 1
ATOM 1101 N N . LEU A 1 152 ? 0.192 7.228 -15.376 1.00 94.06 152 LEU 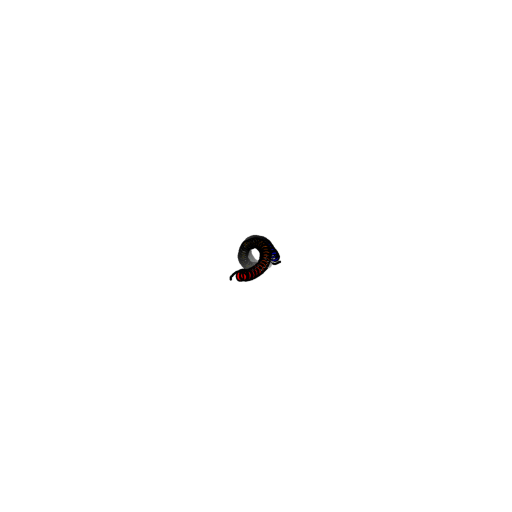A N 1
ATOM 1102 C CA . LEU A 1 152 ? -0.876 6.435 -14.753 1.00 94.06 152 LEU A CA 1
ATOM 1103 C C . LEU A 1 152 ? -0.469 5.919 -13.367 1.00 94.06 152 LEU A C 1
ATOM 1105 O O . LEU A 1 152 ? -1.283 5.920 -12.442 1.00 94.06 152 LEU A O 1
ATOM 1109 N N . GLN A 1 153 ? 0.796 5.532 -13.194 1.00 93.62 153 GLN A N 1
ATOM 1110 C CA . GLN A 1 153 ? 1.336 5.137 -11.895 1.00 93.62 153 GLN A CA 1
ATOM 1111 C C . GLN A 1 153 ? 1.267 6.293 -10.886 1.00 93.62 153 GLN A C 1
ATOM 1113 O O . GLN A 1 153 ? 0.846 6.088 -9.749 1.00 93.62 153 GLN A O 1
ATOM 1118 N N . GLY A 1 154 ? 1.599 7.517 -11.308 1.00 91.75 154 GLY A N 1
ATOM 1119 C CA . GLY A 1 154 ? 1.482 8.711 -10.470 1.00 91.75 154 GLY A CA 1
ATOM 1120 C C . GLY A 1 154 ? 0.042 9.005 -10.026 1.00 91.75 154 GLY A C 1
ATOM 1121 O O . GLY A 1 154 ? -0.188 9.379 -8.877 1.00 91.75 154 GLY A O 1
ATOM 1122 N N . GLU A 1 155 ? -0.947 8.797 -10.900 1.00 93.62 155 GLU A N 1
ATOM 1123 C CA . GLU A 1 155 ? -2.370 8.914 -10.537 1.00 93.62 155 GLU A CA 1
ATOM 1124 C C . GLU A 1 155 ? -2.802 7.830 -9.539 1.00 93.62 155 GLU A C 1
ATOM 1126 O O . GLU A 1 155 ? -3.482 8.128 -8.555 1.00 93.62 155 GLU A O 1
ATOM 1131 N N . ALA A 1 156 ? -2.369 6.583 -9.747 1.00 95.12 156 ALA A N 1
ATOM 1132 C CA . ALA A 1 156 ? -2.667 5.474 -8.844 1.00 95.12 156 ALA A CA 1
ATOM 1133 C C . ALA A 1 156 ? -2.097 5.702 -7.434 1.00 95.12 156 ALA A C 1
ATOM 1135 O O . ALA A 1 156 ? -2.781 5.429 -6.445 1.00 95.12 156 ALA A O 1
ATOM 1136 N N . ILE A 1 157 ? -0.886 6.257 -7.329 1.00 94.75 157 ILE A N 1
ATOM 1137 C CA . ILE A 1 157 ? -0.274 6.619 -6.042 1.00 94.75 157 ILE A CA 1
ATOM 1138 C C . ILE A 1 157 ? -1.103 7.668 -5.317 1.00 94.75 157 ILE A C 1
ATOM 1140 O O . ILE A 1 157 ? -1.441 7.453 -4.159 1.00 94.75 157 ILE A O 1
ATOM 1144 N N . LYS A 1 158 ? -1.506 8.751 -5.994 1.00 92.00 158 LYS A N 1
ATOM 1145 C CA . LYS A 1 158 ? -2.341 9.799 -5.380 1.00 92.00 158 LYS A CA 1
ATOM 1146 C C . LYS A 1 158 ? -3.656 9.249 -4.834 1.00 92.00 158 LYS A C 1
ATOM 1148 O O . LYS A 1 158 ? -4.075 9.612 -3.739 1.00 92.00 158 LYS A O 1
ATOM 1153 N N . ASN A 1 159 ? -4.299 8.350 -5.579 1.00 95.50 159 ASN A N 1
ATOM 1154 C CA . ASN A 1 159 ? -5.527 7.699 -5.123 1.00 95.50 159 ASN A CA 1
ATOM 1155 C C . ASN A 1 159 ? -5.274 6.793 -3.909 1.00 95.50 159 ASN A C 1
ATOM 1157 O O . ASN A 1 159 ? -6.093 6.741 -2.993 1.00 95.50 159 ASN A O 1
ATOM 1161 N N . THR A 1 160 ? -4.135 6.100 -3.885 1.00 95.69 160 THR A N 1
ATOM 1162 C CA . THR A 1 160 ? -3.748 5.230 -2.765 1.00 95.69 160 THR A CA 1
ATOM 1163 C C . THR A 1 160 ? -3.403 6.053 -1.520 1.00 95.69 160 THR A C 1
ATOM 1165 O O . THR A 1 160 ? -3.824 5.701 -0.422 1.00 95.69 160 THR A O 1
ATOM 1168 N N . GLU A 1 161 ? -2.720 7.189 -1.680 1.00 93.56 161 GLU A N 1
ATOM 1169 C CA . GLU A 1 161 ? -2.426 8.142 -0.603 1.00 93.56 161 GLU A CA 1
ATOM 1170 C C . GLU A 1 161 ? -3.718 8.683 0.027 1.00 93.56 161 GLU A C 1
ATOM 1172 O O . GLU A 1 161 ? -3.855 8.708 1.252 1.00 93.56 161 GLU A O 1
ATOM 1177 N N . ALA A 1 162 ? -4.704 9.050 -0.801 1.00 94.62 162 ALA A N 1
ATOM 1178 C CA . ALA A 1 162 ? -6.020 9.469 -0.324 1.00 94.62 162 ALA A CA 1
ATOM 1179 C C . ALA A 1 162 ? -6.720 8.357 0.478 1.00 94.62 162 ALA A C 1
ATOM 1181 O O . ALA A 1 162 ? -7.238 8.620 1.561 1.00 94.62 162 ALA A O 1
ATOM 1182 N N . ALA A 1 163 ? -6.664 7.108 0.005 1.00 96.44 163 ALA A N 1
ATOM 1183 C CA . ALA A 1 163 ? -7.240 5.972 0.721 1.00 96.44 163 ALA A CA 1
ATOM 1184 C C . ALA A 1 163 ? -6.571 5.735 2.087 1.00 96.44 163 ALA A C 1
ATOM 1186 O O . ALA A 1 163 ? -7.268 5.501 3.072 1.00 96.44 163 ALA A O 1
ATOM 1187 N N . PHE A 1 164 ? -5.241 5.838 2.184 1.00 95.69 164 PHE A N 1
ATOM 1188 C CA . PHE A 1 164 ? -4.544 5.750 3.474 1.00 95.69 164 PHE A CA 1
ATOM 1189 C C . PHE A 1 164 ? -4.913 6.898 4.415 1.00 95.69 164 PHE A C 1
ATOM 1191 O O . PHE A 1 164 ? -5.084 6.676 5.613 1.00 95.69 164 PHE A O 1
ATOM 1198 N N . ARG A 1 165 ? -5.108 8.113 3.892 1.00 93.00 1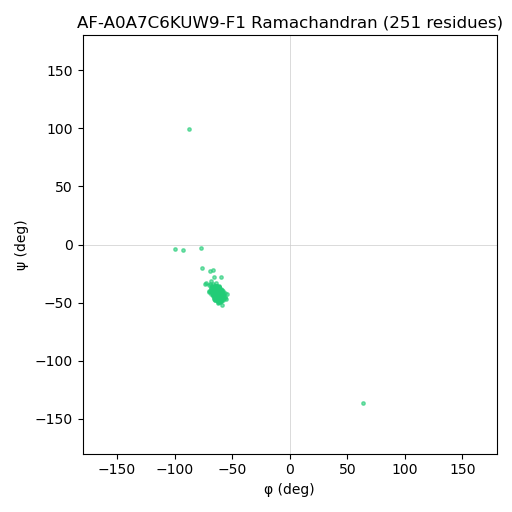65 ARG A N 1
ATOM 1199 C CA . ARG A 1 165 ? -5.589 9.246 4.693 1.00 93.00 165 ARG A CA 1
ATOM 1200 C C . ARG A 1 165 ? -6.980 8.980 5.271 1.00 93.00 165 ARG A C 1
ATOM 1202 O O . ARG A 1 165 ? -7.188 9.220 6.461 1.00 93.00 165 ARG A O 1
ATOM 1209 N N . ASP A 1 166 ? -7.897 8.452 4.466 1.00 95.94 166 ASP A N 1
ATOM 1210 C CA . ASP A 1 166 ? -9.244 8.085 4.915 1.00 95.94 166 ASP A CA 1
ATOM 1211 C C . ASP A 1 166 ? -9.202 6.953 5.956 1.00 95.94 166 ASP A C 1
ATOM 1213 O O . ASP A 1 166 ? -9.917 7.000 6.959 1.00 95.94 166 ASP A O 1
ATOM 1217 N N . ILE A 1 167 ? -8.318 5.965 5.768 1.00 96.56 167 ILE A N 1
ATOM 1218 C CA . ILE A 1 167 ? -8.073 4.893 6.745 1.00 96.56 167 ILE A CA 1
ATOM 1219 C C . ILE A 1 167 ? -7.591 5.476 8.077 1.00 96.56 167 ILE A C 1
ATOM 1221 O O . ILE A 1 167 ? -8.145 5.132 9.121 1.00 96.56 167 ILE A O 1
ATOM 1225 N N . SER A 1 168 ? -6.611 6.381 8.059 1.00 94.44 168 SER A N 1
ATOM 1226 C CA . SER A 1 168 ? -6.093 7.021 9.274 1.00 94.44 168 SER A CA 1
ATOM 1227 C C . SER A 1 168 ? -7.174 7.817 10.013 1.00 94.44 168 SER A C 1
ATOM 1229 O O . SER A 1 168 ? -7.292 7.692 11.231 1.00 94.44 168 SER A O 1
ATOM 1231 N N . GLN A 1 169 ? -8.028 8.555 9.294 1.00 95.75 169 GLN A N 1
ATOM 1232 C CA . GLN A 1 169 ? -9.179 9.245 9.897 1.00 95.75 169 GLN A CA 1
ATOM 1233 C C . GLN A 1 169 ? -10.191 8.261 10.504 1.00 95.75 169 GLN A C 1
ATOM 1235 O O . GLN A 1 169 ? -10.713 8.487 11.597 1.00 95.75 169 GLN A O 1
ATOM 1240 N N . GLY A 1 170 ? -10.459 7.146 9.819 1.00 97.50 170 GLY A N 1
ATOM 1241 C CA . GLY A 1 170 ? -11.320 6.082 10.334 1.00 97.50 170 GLY A CA 1
ATOM 1242 C C . GLY A 1 170 ? -10.778 5.465 11.625 1.00 97.50 170 GLY A C 1
ATOM 1243 O O . GLY A 1 170 ? -11.537 5.245 12.568 1.00 97.50 170 GLY A O 1
ATOM 1244 N N . ILE A 1 171 ? -9.466 5.237 11.697 1.00 96.75 171 ILE A N 1
ATOM 1245 C CA . ILE A 1 171 ? -8.783 4.715 12.888 1.00 96.75 171 ILE A CA 1
ATOM 1246 C C . ILE A 1 171 ? -8.843 5.716 14.047 1.00 96.75 171 ILE A C 1
ATOM 1248 O O . ILE A 1 171 ? -9.102 5.318 15.183 1.00 96.75 171 ILE A O 1
ATOM 1252 N N . GLU A 1 172 ? -8.659 7.009 13.779 1.00 94.81 172 GLU A N 1
ATOM 1253 C CA . GLU A 1 172 ? -8.791 8.057 14.796 1.00 94.81 172 GLU A CA 1
ATOM 1254 C C . GLU A 1 172 ? -10.203 8.077 15.395 1.00 94.81 172 GLU A C 1
ATOM 1256 O O . GLU A 1 172 ? -10.358 8.081 16.618 1.00 94.81 172 GLU A O 1
ATOM 1261 N N . LYS A 1 173 ? -11.233 7.979 14.547 1.00 96.69 173 LYS A N 1
ATOM 1262 C CA . LYS A 1 173 ? -12.621 7.871 15.006 1.00 96.69 173 LYS A CA 1
ATOM 1263 C C . LYS A 1 173 ? -12.855 6.608 15.839 1.00 96.69 173 LYS A C 1
ATOM 1265 O O . LYS A 1 173 ? -13.486 6.682 16.887 1.00 96.69 173 LYS A O 1
ATOM 1270 N N . ILE A 1 174 ? -12.322 5.461 15.416 1.00 96.75 174 ILE A N 1
ATOM 1271 C CA . ILE A 1 174 ? -12.408 4.210 16.187 1.00 96.75 174 ILE A CA 1
ATOM 1272 C C . ILE A 1 174 ? -11.795 4.389 17.582 1.00 96.75 174 ILE A C 1
ATOM 1274 O O . ILE A 1 174 ? -12.394 3.966 18.567 1.00 96.75 174 ILE A O 1
ATOM 1278 N N . ASN A 1 175 ? -10.640 5.049 17.691 1.00 93.94 175 ASN A N 1
ATOM 1279 C CA . ASN A 1 175 ? -10.013 5.315 18.986 1.00 93.94 175 ASN A CA 1
ATOM 1280 C C . ASN A 1 175 ? -10.883 6.201 19.890 1.00 93.94 175 ASN A C 1
ATOM 1282 O O . ASN A 1 175 ? -10.970 5.926 21.086 1.00 93.94 175 ASN A O 1
ATOM 1286 N N . GLN A 1 176 ? -11.543 7.224 19.338 1.00 95.31 176 GLN A N 1
ATOM 1287 C CA . GLN A 1 176 ? -12.476 8.074 20.092 1.00 95.31 176 GLN A CA 1
ATOM 1288 C C . GLN A 1 176 ? -13.669 7.263 20.622 1.00 95.31 176 GLN A C 1
ATOM 1290 O O . GLN A 1 176 ? -13.939 7.270 21.820 1.00 95.31 176 GLN A O 1
ATOM 1295 N N . GLU A 1 177 ? -14.314 6.474 19.763 1.00 96.31 177 GLU A N 1
ATOM 1296 C CA . GLU A 1 177 ? -15.456 5.624 20.137 1.00 96.31 177 GLU A CA 1
ATOM 1297 C C . GLU A 1 177 ? -15.065 4.582 21.204 1.00 96.31 177 GLU A C 1
ATOM 1299 O O . GLU A 1 177 ? -15.820 4.296 22.130 1.00 96.31 177 GLU A O 1
ATOM 1304 N N . ILE A 1 178 ? -13.848 4.034 21.139 1.00 95.75 178 ILE A N 1
ATOM 1305 C CA . ILE A 1 178 ? -13.335 3.096 22.151 1.00 95.75 178 ILE A CA 1
ATOM 1306 C C . ILE A 1 178 ? -13.125 3.771 23.507 1.00 95.75 178 ILE A C 1
ATOM 1308 O O . ILE A 1 178 ? -13.353 3.137 24.545 1.00 95.75 178 ILE A O 1
ATOM 1312 N N . GLN A 1 179 ? -12.690 5.033 23.525 1.00 92.69 179 GLN A N 1
ATOM 1313 C CA . GLN A 1 179 ? -12.588 5.804 24.765 1.00 92.69 179 GLN A CA 1
ATOM 1314 C C . GLN A 1 179 ? -13.971 6.012 25.388 1.00 92.69 179 GLN A C 1
ATOM 1316 O O . GLN A 1 179 ? -14.124 5.804 26.592 1.00 92.69 179 GLN A O 1
ATOM 1321 N N . GLU A 1 180 ? -14.983 6.324 24.576 1.00 95.88 180 GLU A N 1
ATOM 1322 C CA . GLU A 1 180 ? -16.371 6.449 25.035 1.00 95.88 180 GLU A CA 1
ATOM 1323 C C . GLU A 1 180 ? -16.917 5.121 25.580 1.00 95.88 180 GLU A C 1
ATOM 1325 O O . GLU A 1 180 ? -17.466 5.085 26.682 1.00 95.88 180 GLU A O 1
ATOM 1330 N N . VAL A 1 181 ? -16.691 4.004 24.879 1.00 96.06 181 VAL A N 1
ATOM 1331 C CA . VAL A 1 181 ? -17.084 2.662 25.352 1.00 96.06 181 VAL A CA 1
ATOM 1332 C C . VAL A 1 181 ? -16.384 2.306 26.665 1.00 96.06 181 VAL A C 1
ATOM 1334 O O . VAL A 1 181 ? -17.004 1.737 27.564 1.00 96.06 181 VAL A O 1
ATOM 1337 N N . SER A 1 182 ? -15.102 2.648 26.801 1.00 92.50 182 SER A N 1
ATOM 1338 C CA . SER A 1 182 ? -14.337 2.399 28.028 1.00 92.50 182 SER A CA 1
ATOM 1339 C C . SER A 1 182 ? -14.879 3.213 29.203 1.00 92.50 182 SER A C 1
ATOM 1341 O O . SER A 1 182 ? -15.025 2.673 30.301 1.00 92.50 182 SER A O 1
ATOM 1343 N N . ALA A 1 183 ? -15.230 4.482 28.973 1.00 93.75 183 ALA A N 1
ATOM 1344 C CA . ALA A 1 183 ? -15.856 5.337 29.978 1.00 93.75 183 ALA A CA 1
ATOM 1345 C C . ALA A 1 183 ? -17.241 4.807 30.389 1.00 93.75 183 ALA A C 1
ATOM 1347 O O . ALA A 1 183 ? -17.512 4.654 31.579 1.00 93.75 183 ALA A O 1
ATOM 1348 N N . ALA A 1 184 ? -18.080 4.424 29.422 1.00 95.25 184 ALA A N 1
ATOM 1349 C CA . ALA A 1 184 ? -19.391 3.835 29.688 1.00 95.25 184 ALA A CA 1
ATOM 1350 C C . ALA A 1 184 ? -19.288 2.511 30.467 1.00 95.25 184 ALA A C 1
ATOM 1352 O O . ALA A 1 184 ? -20.094 2.243 31.357 1.00 95.25 184 ALA A O 1
ATOM 1353 N N . ALA A 1 185 ? -18.279 1.681 30.182 1.00 93.31 185 ALA A N 1
ATOM 1354 C CA . ALA A 1 185 ? -18.028 0.456 30.939 1.00 93.31 185 ALA A CA 1
ATOM 1355 C C . ALA A 1 185 ? -17.652 0.740 32.403 1.00 93.31 185 ALA A C 1
ATOM 1357 O O . ALA A 1 185 ? -18.121 0.038 33.300 1.00 93.31 185 ALA A O 1
ATOM 1358 N N . GLN A 1 186 ? -16.854 1.781 32.659 1.00 91.50 186 GLN A N 1
ATOM 1359 C CA . GLN A 1 186 ? -16.523 2.215 34.021 1.00 91.50 186 GLN A CA 1
ATOM 1360 C C . GLN A 1 186 ? -17.750 2.749 34.769 1.00 91.50 186 GLN A C 1
ATOM 1362 O O . GLN A 1 186 ? -17.955 2.402 35.932 1.00 91.50 186 GLN A O 1
ATOM 1367 N N . GLU A 1 187 ? -18.594 3.539 34.105 1.00 94.50 187 GLU A N 1
ATOM 1368 C CA . GLU A 1 187 ? -19.839 4.043 34.691 1.00 94.50 187 GLU A CA 1
ATOM 1369 C C . GLU A 1 187 ? -20.804 2.896 35.024 1.00 94.50 187 GLU A C 1
ATOM 1371 O O . GLU A 1 187 ? -21.315 2.819 36.142 1.00 94.50 187 GLU A O 1
ATOM 1376 N N . MET A 1 188 ? -20.969 1.933 34.110 1.00 92.25 188 MET A N 1
ATOM 1377 C CA . MET A 1 188 ? -21.759 0.725 34.366 1.00 92.25 188 MET A CA 1
ATOM 1378 C C . MET A 1 188 ? -21.221 -0.079 35.552 1.00 92.25 188 MET A C 1
ATOM 1380 O O . MET A 1 188 ? -22.018 -0.604 36.329 1.00 92.25 188 MET A O 1
ATOM 1384 N N . ALA A 1 189 ? -19.896 -0.180 35.715 1.00 90.06 189 ALA A N 1
ATOM 1385 C CA . ALA A 1 189 ? -19.295 -0.852 36.867 1.00 90.06 189 ALA A CA 1
ATOM 1386 C C . ALA A 1 189 ? -19.672 -0.153 38.182 1.00 90.06 189 ALA A C 1
ATOM 1388 O O . ALA A 1 189 ? -20.111 -0.814 39.123 1.00 90.06 189 ALA A O 1
ATOM 1389 N N . ALA A 1 190 ? -19.577 1.179 38.226 1.00 91.12 190 ALA A N 1
ATOM 1390 C CA . ALA A 1 190 ? -19.958 1.963 39.398 1.00 91.12 190 ALA A CA 1
ATOM 1391 C C . ALA A 1 190 ? -21.457 1.825 39.722 1.00 91.12 190 ALA A C 1
ATOM 1393 O O . ALA A 1 190 ? -21.821 1.540 40.864 1.00 91.12 190 ALA A O 1
ATOM 1394 N N . SER A 1 191 ? -22.334 1.938 38.718 1.00 92.50 191 SER A N 1
ATOM 1395 C CA . SER A 1 191 ? -23.777 1.727 38.904 1.00 92.50 191 SER A CA 1
ATOM 1396 C C . SER A 1 191 ? -24.102 0.303 39.366 1.00 92.50 191 SER A C 1
ATOM 1398 O O . SER A 1 191 ? -25.002 0.108 40.184 1.00 92.50 191 SER A O 1
ATOM 1400 N N . ALA A 1 192 ? -23.364 -0.705 38.888 1.00 89.94 192 ALA A N 1
ATOM 1401 C CA . ALA A 1 192 ? -23.525 -2.081 39.343 1.00 89.94 192 ALA A CA 1
ATOM 1402 C C . ALA A 1 192 ? -23.251 -2.208 40.847 1.00 89.94 192 ALA A C 1
ATOM 1404 O O . ALA A 1 192 ? -24.044 -2.822 41.561 1.00 89.94 192 ALA A O 1
ATOM 1405 N N . GLU A 1 193 ? -22.172 -1.601 41.346 1.00 89.38 193 GLU A N 1
ATOM 1406 C CA . GLU A 1 193 ? -21.848 -1.607 42.777 1.00 89.38 193 GLU A CA 1
ATOM 1407 C C . GLU A 1 193 ? -22.924 -0.921 43.629 1.00 89.38 193 GLU A C 1
ATOM 1409 O O . GLU A 1 193 ? -23.270 -1.414 44.706 1.00 89.38 193 GLU A O 1
ATOM 1414 N N . GLU A 1 194 ? -23.493 0.190 43.157 1.00 92.31 19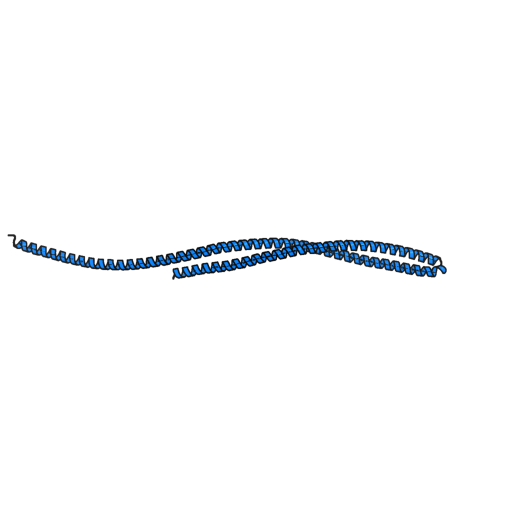4 GLU A N 1
ATOM 1415 C CA . GLU A 1 194 ? -24.591 0.867 43.856 1.00 92.31 194 GLU A CA 1
ATOM 1416 C C . GLU A 1 194 ? -25.845 -0.007 43.943 1.00 92.31 194 GLU A C 1
ATOM 1418 O O . GLU A 1 194 ? -26.466 -0.098 45.006 1.00 92.31 194 GLU A O 1
ATOM 1423 N N . VAL A 1 195 ? -26.185 -0.714 42.862 1.00 91.62 195 VAL A N 1
ATOM 1424 C CA . VAL A 1 195 ? -27.313 -1.654 42.850 1.00 91.62 195 VAL A CA 1
ATOM 1425 C C . VAL A 1 195 ? -27.070 -2.824 43.808 1.00 91.62 195 VAL A C 1
ATOM 1427 O O . VAL A 1 195 ? -28.009 -3.238 44.493 1.00 91.62 195 VAL A O 1
ATOM 1430 N N . VAL A 1 196 ? -25.831 -3.330 43.924 1.00 89.44 196 VAL A N 1
ATOM 1431 C CA . VAL A 1 196 ? -25.494 -4.364 44.925 1.00 89.44 196 VAL A CA 1
ATOM 1432 C C . VAL A 1 196 ? -25.804 -3.846 46.330 1.00 89.44 196 VAL A C 1
ATOM 1434 O O . VAL A 1 196 ? -26.571 -4.480 47.054 1.00 89.44 196 VAL A O 1
ATOM 1437 N N . LYS A 1 197 ? -25.297 -2.659 46.686 1.00 91.12 197 LYS A N 1
ATOM 1438 C CA . LYS A 1 197 ? -25.526 -2.047 48.007 1.00 91.12 197 LYS A CA 1
ATOM 1439 C C . LYS A 1 197 ? -27.010 -1.806 48.286 1.00 91.12 197 LYS A C 1
ATOM 1441 O O . LYS A 1 197 ? -27.493 -2.073 49.385 1.00 91.12 197 LYS A O 1
ATOM 1446 N N . ALA A 1 198 ? -27.759 -1.322 47.296 1.00 94.06 198 ALA A N 1
ATOM 1447 C CA . ALA A 1 198 ? -29.199 -1.121 47.427 1.00 94.06 198 ALA A CA 1
ATOM 1448 C C . ALA A 1 198 ? -29.935 -2.449 47.680 1.00 94.06 198 ALA A C 1
ATOM 1450 O O . ALA A 1 198 ? -30.819 -2.510 48.535 1.00 94.06 198 ALA A O 1
ATOM 1451 N N . SER A 1 199 ? -29.541 -3.525 46.993 1.00 92.25 199 SER A N 1
ATOM 1452 C CA . SER A 1 199 ? -30.121 -4.856 47.187 1.00 92.25 199 SER A CA 1
ATOM 1453 C C . SER A 1 199 ? -29.816 -5.434 48.574 1.00 92.25 199 SER A C 1
ATOM 1455 O O . SER A 1 199 ? -30.695 -6.050 49.177 1.00 92.25 199 SER A O 1
ATOM 1457 N N . GLU A 1 200 ? -28.606 -5.230 49.099 1.00 91.69 200 GLU A N 1
ATOM 1458 C CA . GLU A 1 200 ? -28.226 -5.640 50.462 1.00 91.69 200 GLU A CA 1
ATOM 1459 C C . GLU A 1 200 ? -29.039 -4.889 51.529 1.00 91.69 200 GLU A C 1
ATOM 1461 O O . GLU A 1 200 ? -29.536 -5.489 52.489 1.00 91.69 200 GLU A O 1
ATOM 1466 N N . ASN A 1 201 ? -29.259 -3.588 51.326 1.00 95.62 201 ASN A N 1
ATOM 1467 C CA . ASN A 1 201 ? -30.113 -2.783 52.199 1.00 95.62 201 ASN A CA 1
ATOM 1468 C C . ASN A 1 201 ? -31.570 -3.266 52.175 1.00 95.62 201 ASN A C 1
ATOM 1470 O O . ASN A 1 201 ? -32.185 -3.410 53.231 1.00 95.62 201 ASN A O 1
ATOM 1474 N N . ILE A 1 202 ? -32.121 -3.573 50.994 1.00 95.62 202 ILE A N 1
ATOM 1475 C CA . ILE A 1 202 ? -33.482 -4.124 50.865 1.00 95.62 202 ILE A CA 1
ATOM 1476 C C . ILE A 1 202 ? -33.593 -5.475 51.577 1.00 95.62 202 ILE A C 1
ATOM 1478 O O . ILE A 1 202 ? -34.588 -5.717 52.264 1.00 95.62 202 ILE A O 1
ATOM 1482 N N . ALA A 1 203 ? -32.586 -6.344 51.452 1.00 94.44 203 ALA A N 1
ATOM 1483 C CA . ALA A 1 203 ? -32.564 -7.629 52.148 1.00 94.44 203 ALA A CA 1
ATOM 1484 C C . ALA A 1 203 ? -32.582 -7.440 53.675 1.00 94.44 203 ALA A C 1
ATOM 1486 O O . ALA A 1 203 ? -33.373 -8.085 54.366 1.00 94.44 203 ALA A O 1
ATOM 1487 N N . THR A 1 204 ? -31.788 -6.491 54.182 1.00 96.38 204 THR A N 1
ATOM 1488 C CA . THR A 1 204 ? -31.746 -6.133 55.608 1.00 96.38 204 THR A CA 1
ATOM 1489 C C . THR A 1 204 ? -33.099 -5.607 56.099 1.00 96.38 204 THR A C 1
ATOM 1491 O O . THR A 1 204 ? -33.636 -6.103 57.089 1.00 96.38 204 THR A O 1
ATOM 1494 N N . ILE A 1 205 ? -33.703 -4.657 55.377 1.00 96.94 205 ILE A N 1
ATOM 1495 C CA . ILE A 1 205 ? -35.023 -4.096 55.714 1.00 96.94 205 ILE A CA 1
ATOM 1496 C C . ILE A 1 205 ? -36.103 -5.182 55.677 1.00 96.94 205 ILE A C 1
ATOM 1498 O O . ILE A 1 205 ? -36.977 -5.219 56.544 1.00 96.94 205 ILE A O 1
ATOM 1502 N N . SER A 1 206 ? -36.043 -6.091 54.701 1.00 96.94 206 SER A N 1
ATOM 1503 C CA . SER A 1 206 ? -36.993 -7.201 54.581 1.00 96.94 206 SER A CA 1
ATOM 1504 C C . SER A 1 206 ? -36.896 -8.154 55.774 1.00 96.94 206 SER A C 1
ATOM 1506 O O . SER A 1 206 ? -37.925 -8.557 56.311 1.00 96.94 206 SER A O 1
ATOM 1508 N N . GLN A 1 207 ? -35.680 -8.460 56.244 1.00 96.50 207 GLN A N 1
ATOM 1509 C CA . GLN A 1 207 ? -35.470 -9.250 57.463 1.00 96.50 207 GLN A CA 1
ATOM 1510 C C . GLN A 1 207 ? -36.012 -8.548 58.711 1.00 96.50 207 GLN A C 1
ATOM 1512 O O . GLN A 1 207 ? -36.702 -9.177 59.510 1.00 96.50 207 GLN A O 1
ATOM 1517 N N . GLN A 1 208 ? -35.758 -7.247 58.865 1.00 96.69 208 GLN A N 1
ATOM 1518 C CA . GLN A 1 208 ? -36.299 -6.470 59.985 1.00 96.69 208 GLN A CA 1
ATOM 1519 C C . GLN A 1 208 ? -37.829 -6.407 59.950 1.00 96.69 208 GLN A C 1
ATOM 1521 O O . GLN A 1 208 ? -38.477 -6.523 60.985 1.00 96.69 208 GLN A O 1
ATOM 1526 N N . THR A 1 209 ? -38.413 -6.268 58.758 1.00 96.44 209 THR A N 1
ATOM 1527 C CA . THR A 1 209 ? -39.869 -6.250 58.569 1.00 96.44 209 THR A CA 1
ATOM 1528 C C . THR A 1 209 ? -40.485 -7.606 58.906 1.00 96.44 209 THR A C 1
ATOM 1530 O O . THR A 1 209 ? -41.522 -7.650 59.564 1.00 96.44 209 THR A O 1
ATOM 1533 N N . ALA A 1 210 ? -39.846 -8.710 58.505 1.00 96.62 210 ALA A N 1
ATOM 1534 C CA . ALA A 1 210 ? -40.283 -10.055 58.870 1.00 96.62 210 ALA A CA 1
ATOM 1535 C C . ALA A 1 210 ? -40.260 -10.253 60.395 1.00 96.62 210 ALA A C 1
ATOM 1537 O O . ALA A 1 210 ? -41.282 -10.628 60.964 1.00 96.62 210 ALA A O 1
ATOM 1538 N N . ALA A 1 211 ? -39.156 -9.891 61.059 1.00 96.31 211 ALA A N 1
ATOM 1539 C CA . ALA A 1 211 ? -39.041 -9.967 62.518 1.00 96.31 211 ALA A CA 1
ATOM 1540 C C . ALA A 1 211 ? -40.089 -9.095 63.237 1.00 96.31 211 ALA A C 1
ATOM 1542 O O . ALA A 1 211 ? -40.754 -9.556 64.160 1.00 96.31 211 ALA A O 1
ATOM 1543 N N . GLY A 1 212 ? -40.303 -7.857 62.777 1.00 97.12 212 GLY A N 1
ATOM 1544 C CA . GLY A 1 212 ? -41.343 -6.984 63.329 1.00 97.12 212 GLY A CA 1
ATOM 1545 C C . GLY A 1 212 ? -42.760 -7.526 63.105 1.00 97.12 212 GLY A C 1
ATOM 1546 O O . GLY A 1 212 ? -43.629 -7.366 63.956 1.00 97.12 212 GLY A O 1
ATOM 1547 N N . THR A 1 213 ? -43.003 -8.215 61.987 1.00 96.44 213 THR A N 1
ATOM 1548 C CA . THR A 1 213 ? -44.295 -8.866 61.709 1.00 96.44 213 THR A CA 1
ATOM 1549 C C . THR A 1 213 ? -44.541 -10.055 62.644 1.00 96.44 213 THR A C 1
ATOM 1551 O O . THR A 1 213 ? -45.674 -10.261 63.088 1.00 96.44 213 THR A O 1
ATOM 1554 N N . GLU A 1 214 ? -43.496 -10.817 62.979 1.00 96.06 214 GLU A N 1
ATOM 1555 C CA . GLU A 1 214 ? -43.565 -11.892 63.979 1.00 96.06 214 GLU A CA 1
ATOM 1556 C C . GLU A 1 214 ? -43.879 -11.337 65.377 1.00 96.06 214 GLU A C 1
ATOM 1558 O O . GLU A 1 214 ? -44.777 -11.844 66.047 1.00 96.06 214 GLU A O 1
ATOM 1563 N N . GLU A 1 215 ? -43.221 -10.249 65.788 1.00 97.12 215 GLU A N 1
ATOM 1564 C CA . GLU A 1 215 ? -43.470 -9.588 67.079 1.00 97.12 215 GLU A CA 1
ATOM 1565 C C . GLU A 1 215 ? -44.902 -9.037 67.188 1.00 97.12 215 GLU A C 1
ATOM 1567 O O . GLU A 1 215 ? -45.583 -9.227 68.201 1.00 97.12 215 GLU A O 1
ATOM 1572 N N . VAL A 1 216 ? -45.399 -8.404 66.119 1.00 97.06 216 VAL A N 1
ATOM 1573 C CA . VAL A 1 216 ? -46.790 -7.931 66.045 1.00 97.06 216 VAL A CA 1
ATOM 1574 C C . VAL A 1 216 ? -47.772 -9.099 66.131 1.00 97.06 216 VAL A C 1
ATOM 1576 O O . VAL A 1 216 ? -48.785 -8.984 66.821 1.00 97.06 216 VAL A O 1
ATOM 1579 N N . SER A 1 217 ? -47.478 -10.226 65.476 1.00 96.50 217 SER A N 1
ATOM 1580 C CA . SER A 1 217 ? -48.328 -11.422 65.541 1.00 96.50 217 SER A CA 1
ATOM 1581 C C . SER A 1 217 ? -48.382 -11.993 66.960 1.00 96.50 217 SER A C 1
ATOM 1583 O O . SER A 1 217 ? -49.474 -12.233 67.471 1.00 96.50 217 SER A O 1
ATOM 1585 N N . ALA A 1 218 ? -47.235 -12.111 67.636 1.00 96.19 218 ALA A N 1
ATOM 1586 C CA . ALA A 1 218 ? -47.170 -12.555 69.030 1.00 96.19 218 ALA A CA 1
ATOM 1587 C C . ALA A 1 218 ? -47.940 -11.613 69.974 1.00 96.19 218 ALA A C 1
ATOM 1589 O O . ALA A 1 218 ? -48.725 -12.057 70.810 1.00 96.19 218 ALA A O 1
ATOM 1590 N N . THR A 1 219 ? -47.796 -10.298 69.787 1.00 96.94 219 THR A N 1
ATOM 1591 C CA . THR A 1 219 ? -48.534 -9.297 70.575 1.00 96.94 219 THR A CA 1
ATOM 1592 C C . THR A 1 219 ? -50.046 -9.398 70.341 1.00 96.94 219 THR A C 1
ATOM 1594 O O . THR A 1 219 ? -50.834 -9.273 71.280 1.00 96.94 219 THR A O 1
ATOM 1597 N N . ALA A 1 220 ? -50.478 -9.651 69.102 1.00 96.19 220 ALA A N 1
ATOM 1598 C CA . ALA A 1 220 ? -51.889 -9.851 68.778 1.00 96.19 220 ALA A CA 1
ATOM 1599 C C . ALA A 1 220 ? -52.466 -11.119 69.440 1.00 96.19 220 ALA A C 1
ATOM 1601 O O . ALA A 1 220 ? -53.617 -11.104 69.892 1.00 96.19 220 ALA A O 1
ATOM 1602 N N . GLU A 1 221 ? -51.677 -12.193 69.553 1.00 95.94 221 GLU A N 1
ATOM 1603 C CA . GLU A 1 221 ? -52.052 -13.403 70.298 1.00 95.94 221 GLU A CA 1
ATOM 1604 C C . GLU A 1 221 ? -52.211 -13.118 71.802 1.00 95.94 221 GLU A C 1
ATOM 1606 O O . GLU A 1 221 ? -53.247 -13.451 72.386 1.00 95.94 221 GLU A O 1
ATOM 1611 N N . GLU A 1 222 ? -51.253 -12.423 72.427 1.00 96.44 222 GLU A N 1
ATOM 1612 C CA . GLU A 1 222 ? -51.337 -12.022 73.843 1.00 96.44 222 GLU A CA 1
ATOM 1613 C C . GLU A 1 222 ? -52.530 -11.096 74.123 1.00 96.44 222 GLU A C 1
ATOM 1615 O O . GLU A 1 222 ? -53.235 -11.236 75.134 1.00 96.44 222 GLU A O 1
ATOM 1620 N N . GLN A 1 223 ? -52.792 -10.155 73.213 1.00 95.56 223 GLN A N 1
ATOM 1621 C CA . GLN A 1 223 ? -53.934 -9.254 73.309 1.00 95.56 223 GLN A CA 1
ATOM 1622 C C . GLN A 1 223 ? -55.253 -10.027 73.208 1.00 95.56 223 GLN A C 1
ATOM 1624 O O . GLN A 1 223 ? -56.180 -9.751 73.971 1.00 95.56 223 GLN A O 1
ATOM 1629 N N . THR A 1 224 ? -55.329 -11.025 72.324 1.00 96.44 224 THR A N 1
ATOM 1630 C CA . THR A 1 224 ? -56.502 -11.901 72.195 1.00 96.44 224 THR A CA 1
ATOM 1631 C C . THR A 1 224 ? -56.761 -12.660 73.499 1.00 96.44 224 THR A C 1
ATOM 1633 O O . THR A 1 224 ? -57.873 -12.602 74.028 1.00 96.44 224 THR A O 1
ATOM 1636 N N . ALA A 1 225 ? -55.728 -13.265 74.095 1.00 95.38 225 ALA A N 1
ATOM 1637 C CA . ALA A 1 225 ? -55.838 -13.960 75.383 1.00 95.38 225 ALA A CA 1
ATOM 1638 C C . ALA A 1 225 ? -56.259 -13.023 76.538 1.00 95.38 225 ALA A C 1
ATOM 1640 O O . ALA A 1 225 ? -57.074 -13.376 77.401 1.00 95.38 225 ALA A O 1
ATOM 1641 N N . SER A 1 226 ? -55.747 -11.790 76.545 1.00 96.25 226 SER A N 1
ATOM 1642 C CA . SER A 1 226 ? -56.132 -10.770 77.528 1.00 96.25 226 SER A CA 1
ATOM 1643 C C . SER A 1 226 ? -57.604 -10.372 77.389 1.00 96.25 226 SER A C 1
ATOM 1645 O O . SER A 1 226 ? -58.315 -10.259 78.391 1.00 96.25 226 SER A O 1
ATOM 1647 N N . VAL A 1 227 ? -58.092 -10.208 76.156 1.00 95.94 227 VAL A N 1
ATOM 1648 C CA . VAL A 1 227 ? -59.505 -9.911 75.870 1.00 95.94 227 VAL A CA 1
ATOM 1649 C C . VAL A 1 227 ? -60.416 -11.050 76.335 1.00 95.94 227 VAL A C 1
ATOM 1651 O O . VAL A 1 227 ? -61.451 -10.782 76.949 1.00 95.94 227 VAL A O 1
ATOM 1654 N N . GLU A 1 228 ? -60.027 -12.311 76.128 1.00 94.94 228 GLU A N 1
ATOM 1655 C CA . GLU A 1 228 ? -60.770 -13.471 76.645 1.00 94.94 228 GLU A CA 1
ATOM 1656 C C . GLU A 1 228 ? -60.852 -13.470 78.179 1.00 94.94 228 GLU A C 1
ATOM 1658 O O . GLU A 1 228 ? -61.920 -13.706 78.755 1.00 94.94 228 GLU A O 1
ATOM 1663 N N . THR A 1 229 ? -59.748 -13.133 78.847 1.00 95.56 229 THR A N 1
ATOM 1664 C CA . THR A 1 229 ? -59.687 -13.027 80.313 1.00 95.56 229 THR A CA 1
ATOM 1665 C C . THR A 1 229 ? -60.602 -11.913 80.830 1.00 95.56 229 THR A C 1
ATOM 1667 O O . THR A 1 229 ? -61.368 -12.117 81.776 1.00 95.56 229 THR A O 1
ATOM 1670 N N . ILE A 1 230 ? -60.589 -10.743 80.181 1.00 95.06 230 ILE A N 1
ATOM 1671 C CA . ILE A 1 230 ? -61.487 -9.624 80.505 1.00 95.06 230 ILE A CA 1
ATOM 1672 C C . ILE A 1 230 ? -62.950 -10.039 80.315 1.00 95.06 230 ILE A C 1
ATOM 1674 O O . ILE A 1 230 ? -63.784 -9.762 81.180 1.00 95.06 230 ILE A O 1
ATOM 1678 N N . ALA A 1 231 ? -63.272 -10.744 79.228 1.00 95.69 231 ALA A N 1
ATOM 1679 C CA . ALA A 1 231 ? -64.621 -11.240 78.975 1.00 95.69 231 ALA A CA 1
ATOM 1680 C C . ALA A 1 231 ? -65.091 -12.224 80.068 1.00 95.69 231 ALA A C 1
ATOM 1682 O O . ALA A 1 231 ? -66.230 -12.130 80.538 1.00 95.69 231 ALA A O 1
ATOM 1683 N N . GLN A 1 232 ? -64.220 -13.126 80.536 1.00 95.25 232 GLN A N 1
ATOM 1684 C CA . GLN A 1 232 ? -64.518 -14.017 81.668 1.00 95.25 232 GLN A CA 1
ATOM 1685 C C . GLN A 1 232 ? -64.722 -13.261 82.988 1.00 95.25 232 GLN A C 1
ATOM 1687 O O . GLN A 1 232 ? -65.656 -13.572 83.739 1.00 95.25 232 GLN A O 1
ATOM 1692 N N . ALA A 1 233 ? -63.889 -12.258 83.272 1.00 95.06 233 ALA A N 1
ATOM 1693 C CA . ALA A 1 233 ? -64.018 -11.425 84.465 1.00 95.06 233 ALA A CA 1
ATOM 1694 C C . ALA A 1 233 ? -65.330 -10.625 84.450 1.00 95.06 233 ALA A C 1
ATOM 1696 O O . ALA A 1 233 ? -66.057 -10.618 85.443 1.00 95.06 233 ALA A O 1
ATOM 1697 N N . ALA A 1 234 ? -65.687 -10.030 83.307 1.00 95.38 234 ALA A N 1
ATOM 1698 C CA . ALA A 1 234 ? -66.955 -9.329 83.117 1.00 95.38 234 ALA A CA 1
ATOM 1699 C C . ALA A 1 234 ? -68.161 -10.258 83.331 1.00 95.38 234 ALA A C 1
ATOM 1701 O O . ALA A 1 234 ? -69.120 -9.881 84.003 1.00 95.38 234 ALA A O 1
ATOM 1702 N N . LYS A 1 235 ? -68.093 -11.502 82.836 1.00 94.75 235 LYS A N 1
ATOM 1703 C CA . LYS A 1 235 ? -69.131 -12.521 83.066 1.00 94.75 235 LYS A CA 1
ATOM 1704 C C . LYS A 1 235 ? -69.258 -12.892 84.547 1.00 94.75 235 LYS A C 1
ATOM 1706 O O . LYS A 1 235 ? -70.369 -13.036 85.052 1.00 94.75 235 LYS A O 1
ATOM 1711 N N . SER A 1 236 ? -68.133 -13.017 85.247 1.00 95.06 236 SER A N 1
ATOM 1712 C CA . SER A 1 236 ? -68.107 -13.288 86.691 1.00 95.06 236 SER A CA 1
ATOM 1713 C C . SER A 1 236 ? -68.673 -12.121 87.504 1.00 95.06 236 SER A C 1
ATOM 1715 O O . SER A 1 236 ? -69.472 -12.341 88.411 1.00 95.06 236 SER A O 1
ATOM 1717 N N . LEU A 1 237 ? -68.327 -10.879 87.147 1.00 93.81 237 LEU A N 1
ATOM 1718 C CA . LEU A 1 237 ? -68.880 -9.666 87.755 1.00 93.81 237 LEU A CA 1
ATOM 1719 C C . LEU A 1 237 ? -70.389 -9.548 87.533 1.00 93.81 237 LEU A C 1
ATOM 1721 O O . LEU A 1 237 ? -71.109 -9.230 88.475 1.00 93.81 237 LEU A O 1
ATOM 1725 N N . ALA A 1 238 ? -70.873 -9.834 86.321 1.00 94.56 238 ALA A N 1
ATOM 1726 C CA . ALA A 1 238 ? -72.304 -9.846 86.024 1.00 94.56 238 ALA A CA 1
ATOM 1727 C C . ALA A 1 238 ? -73.046 -10.864 86.903 1.00 94.56 238 ALA A C 1
ATOM 1729 O O . ALA A 1 238 ? -74.048 -10.521 87.525 1.00 94.56 238 ALA A O 1
ATOM 1730 N N . LYS A 1 239 ? -72.497 -12.078 87.039 1.00 93.81 239 LYS A N 1
ATOM 1731 C CA . LYS A 1 239 ? -73.047 -13.108 87.927 1.00 93.81 239 LYS A CA 1
ATOM 1732 C C . LYS A 1 239 ? -73.058 -12.662 89.395 1.00 93.81 239 LYS A C 1
ATOM 1734 O O . LYS A 1 239 ? -74.071 -12.806 90.069 1.00 93.81 239 LYS A O 1
ATOM 1739 N N . LEU A 1 240 ? -71.962 -12.083 89.888 1.00 93.56 240 LEU A N 1
ATOM 1740 C CA . LEU A 1 240 ? -71.890 -11.576 91.262 1.00 93.56 240 LEU A CA 1
ATOM 1741 C C . LEU A 1 240 ? -72.896 -10.439 91.500 1.00 93.56 240 LEU A C 1
ATOM 1743 O O . LEU A 1 240 ? -73.503 -10.363 92.563 1.00 93.56 240 LEU A O 1
ATOM 1747 N N . ALA A 1 241 ? -73.098 -9.565 90.512 1.00 93.94 241 ALA A N 1
ATOM 1748 C CA . ALA A 1 241 ? -74.099 -8.506 90.577 1.00 93.94 241 ALA A CA 1
ATOM 1749 C C . ALA A 1 241 ? -75.531 -9.067 90.625 1.00 93.94 241 ALA A C 1
ATOM 1751 O O . ALA A 1 241 ? -76.351 -8.556 91.390 1.00 93.94 241 ALA A O 1
ATOM 1752 N N . GLU A 1 242 ? -75.832 -10.127 89.866 1.00 92.62 242 GLU A N 1
ATOM 1753 C CA . GLU A 1 242 ? -77.108 -10.855 89.955 1.00 92.62 242 GLU A CA 1
ATOM 1754 C C . GLU A 1 242 ? -77.311 -11.474 91.345 1.00 92.62 242 GLU A C 1
ATOM 1756 O O . GLU A 1 242 ? -78.370 -11.292 91.948 1.00 92.62 242 GLU A O 1
ATOM 1761 N N . GLU A 1 243 ? -76.289 -12.145 91.885 1.00 91.75 243 GLU A N 1
ATOM 1762 C CA . GLU A 1 243 ? -76.316 -12.740 93.228 1.00 91.75 243 GLU A CA 1
ATOM 1763 C C . GLU A 1 243 ? -76.524 -11.678 94.321 1.00 91.75 243 GLU A C 1
ATOM 1765 O O . GLU A 1 243 ? -77.361 -11.851 95.210 1.00 91.75 243 GLU A O 1
ATOM 1770 N N . LEU A 1 244 ? -75.818 -10.545 94.236 1.00 89.50 244 LEU A N 1
ATOM 1771 C CA . LEU A 1 244 ? -75.958 -9.431 95.175 1.00 89.50 244 LEU A CA 1
ATOM 1772 C C . LEU A 1 244 ? -77.359 -8.808 95.103 1.00 89.50 244 LEU A C 1
ATOM 1774 O O . LEU A 1 244 ? -77.966 -8.522 96.134 1.00 89.50 244 LEU A O 1
ATOM 1778 N N . ASN A 1 245 ? -77.895 -8.618 93.894 1.00 88.62 245 ASN A N 1
ATOM 1779 C CA . ASN A 1 245 ? -79.247 -8.098 93.688 1.00 88.62 245 ASN A CA 1
ATOM 1780 C C . ASN A 1 245 ? -80.296 -9.051 94.285 1.00 88.62 245 ASN A C 1
ATOM 1782 O O . ASN A 1 245 ? -81.183 -8.616 95.022 1.00 88.62 245 ASN A O 1
ATOM 1786 N N . ALA A 1 246 ? -80.145 -10.360 94.060 1.00 86.94 246 ALA A N 1
ATOM 1787 C CA . ALA A 1 246 ? -80.993 -11.379 94.674 1.00 86.94 246 ALA A CA 1
ATOM 1788 C C . ALA A 1 246 ? -80.932 -11.338 96.213 1.00 86.94 246 ALA A C 1
ATOM 1790 O O . ALA A 1 246 ? -81.978 -11.376 96.862 1.00 86.94 246 ALA A O 1
ATOM 1791 N N . ALA A 1 247 ? -79.738 -11.194 96.797 1.00 86.31 247 ALA A N 1
ATOM 1792 C CA . ALA A 1 247 ? -79.560 -11.072 98.244 1.00 86.31 247 ALA A CA 1
ATOM 1793 C C . ALA A 1 247 ? -80.222 -9.804 98.812 1.00 86.31 247 ALA A C 1
ATOM 1795 O O . ALA A 1 247 ? -80.937 -9.880 99.806 1.00 86.31 247 ALA A O 1
ATOM 1796 N N . VAL A 1 248 ? -80.055 -8.643 98.169 1.00 86.31 248 VAL A N 1
ATOM 1797 C CA . VAL A 1 248 ? -80.706 -7.386 98.590 1.00 86.31 248 VAL A CA 1
ATOM 1798 C C . VAL A 1 248 ? -82.234 -7.491 98.522 1.00 86.31 248 VAL A C 1
ATOM 1800 O O . VAL A 1 248 ? -82.919 -6.975 99.406 1.00 86.31 248 VAL A O 1
ATOM 1803 N N . ASN A 1 249 ? -82.783 -8.192 97.526 1.00 83.19 249 ASN A N 1
ATOM 1804 C CA . ASN A 1 249 ? -84.229 -8.404 97.415 1.00 83.19 249 ASN A CA 1
ATOM 1805 C C . ASN A 1 249 ? -84.807 -9.278 98.543 1.00 83.19 249 ASN A C 1
ATOM 1807 O O . ASN A 1 249 ? -85.987 -9.135 98.838 1.00 83.19 249 ASN A O 1
ATOM 1811 N N . GLN A 1 250 ? -84.009 -10.108 99.230 1.00 77.69 250 GLN A N 1
ATOM 1812 C CA . GLN A 1 250 ? -84.470 -10.807 100.443 1.00 77.69 250 GLN A CA 1
ATOM 1813 C C . GLN A 1 250 ? -84.697 -9.864 101.636 1.00 77.69 250 GLN A C 1
ATOM 1815 O O . GLN A 1 250 ? -85.452 -10.203 102.543 1.00 77.69 250 GLN A O 1
ATOM 1820 N N . PHE A 1 251 ? -84.060 -8.689 101.645 1.00 72.88 251 PHE A N 1
ATOM 1821 C CA . PHE A 1 251 ? -84.169 -7.699 102.724 1.00 72.88 251 PHE A CA 1
ATOM 1822 C C . PHE A 1 251 ? -85.142 -6.553 102.416 1.00 72.88 251 PHE A C 1
ATOM 1824 O O . PHE A 1 251 ? -85.380 -5.705 103.277 1.00 72.88 251 PHE A O 1
ATOM 1831 N N . LYS A 1 252 ? -85.721 -6.512 101.211 1.00 54.62 252 LYS A N 1
ATOM 1832 C CA . LYS A 1 252 ? -86.830 -5.611 100.887 1.00 54.62 252 LYS A CA 1
ATOM 1833 C C . LYS A 1 252 ? -88.153 -6.288 101.264 1.00 54.62 252 LYS A C 1
ATOM 1835 O O . LYS A 1 252 ? -88.629 -7.147 100.530 1.00 54.62 252 LYS A O 1
ATOM 1840 N N . LEU A 1 253 ? -88.681 -5.903 102.431 1.00 52.75 253 LEU A N 1
ATOM 1841 C CA . LEU A 1 253 ? -90.064 -6.141 102.877 1.00 52.75 253 LEU A CA 1
ATOM 1842 C C . LEU A 1 253 ? -91.070 -5.402 101.987 1.00 52.75 253 LEU A C 1
ATOM 1844 O O . LEU A 1 253 ? -90.792 -4.225 101.655 1.00 52.75 253 LEU A O 1
#